Protein AF-A0A411YFN2-F1 (afdb_monomer)

Solvent-accessible surface area (backbone atoms only — not comparable to full-atom values): 20022 Å² total; per-residue (Å²): 133,90,81,88,88,80,88,85,87,86,86,88,81,88,82,89,84,88,84,84,88,79,85,82,88,81,90,81,92,81,84,92,84,82,88,81,86,79,80,79,79,74,82,79,79,78,83,76,79,62,97,63,63,87,55,68,87,67,75,85,80,85,84,88,82,84,88,81,82,87,78,80,89,81,81,87,88,82,86,89,81,89,83,90,83,89,89,88,87,83,88,82,95,74,86,78,75,92,74,71,84,76,70,72,74,68,77,68,75,71,72,60,26,14,28,4,31,20,48,33,34,80,91,70,16,38,19,37,16,41,35,41,81,86,27,39,42,47,78,50,76,47,63,63,96,57,40,52,59,56,51,28,54,48,46,48,74,62,55,36,70,19,34,12,29,43,34,58,89,62,62,12,54,85,100,33,71,39,37,73,35,56,54,52,45,51,71,69,61,76,56,93,74,84,66,47,40,15,62,68,66,52,68,71,44,90,81,53,83,56,42,21,43,56,51,27,40,52,37,53,53,45,24,52,78,62,70,42,46,71,39,22,25,51,39,70,49,36,46,27,40,76,59,45,74,63,74,92,52,53,72,64,60,42,50,52,52,40,51,53,53,49,24,67,75,52,58,34,42,56,59,83,70,42,80,48,68,50,41,40,37,0,42,44,14,11,54,43,17,45,29,57,74,71,65,50,46,43,73,29,74,65,41,44,36,50,66,44,71,66,98,66,64,76,80,78,81,125

Organism: NCBI:txid1670831

Secondary structure (DSSP, 8-state):
------------------------------PPPP--PPPP----------TTSSSTTS------------PPPPPPP-----------------PPP----------------EEEEEEPPTTT-EEEEEE-TTSBEEEEEE-STTHHHHHHHHHHHH--SEEEEES-SSPBPTT-SS-HHHHHHHHHTSS--PPP-BHHHHHT-TT-TTHHHHHHHHHHHHHHHTT--EEEE-HHHHHHHHH---TTS-HHHHHHHHHHHHHHHTT-BTGGG--SHHHHHHHHHHHHHHHHHHT-EEEETTEEEE-SS-TT------

Sequence (318 aa):
MSSSRRRTRSTSTRSPFASSRREPSCASHGSPGPGGPFPQQAPRRHVRWSHSTVTRACAGNRTAILGHPDPAPDPAPDPVPDSDATPDSALRTHRPVACGTRGRVSSEEREPRWLGIDVGGRRKGFHVAELHPSGRLAFASVRGPRVVSDLADFAQAARPAWVAIDAPAAWAPPEEVSRACERSFARAGICGIRFTPSAAVAAARADRYYEWIEHGLELWAALRTRGVPVIECFPTASWTRWHGPRGPRSRAQWSRAALAQLAAGLDLQGAESATNQDLRDAAAAALTARQAEQGTVEWYGPLVVPDGSDAGAPGGRT

pLDDT: mean 74.36, std 29.06, range [27.3, 98.88]

Radius of gyration: 32.68 Å; Cα contacts (8 Å, |Δi|>4): 420; chains: 1; bounding box: 67×80×133 Å

Foldseek 3Di:
DDDDDDDDDDDDDDDDDDDDDDDDDDDDDDDDDDDDDDDDDDDPPPPDDDPCVLPVVDDDDDDDDDDDDDDDDDDDDDDDDDDDDDDDDDDDDDDDDDDDPPPPPPPPVQQAKFKFWEFDFQVQAIWIWIAGPVLEIDIDGDHDDCRLLVVLVSLLVNQHLEYEYQEDLAADPPPDQAHQLQVVVVVVVLDDDDGGHHPVVCVPDPVNPCSSNVVRNSNSVSNVVSVRHYFYENLQSQLCLAQNHCPPHDLVVSLVVSLVVLCVVVVRPPSVVCPDNNNSSRVSRRLQRQCVSVVQWDDSDRYIYGVSPRSPDDDPDD

InterPro domains:
  IPR007362 Protein of unknown function DUF429 [PF04250] (116-299)

Structure (mmCIF, N/CA/C/O backbone):
data_AF-A0A411YFN2-F1
#
_entry.id   AF-A0A411YFN2-F1
#
loop_
_atom_site.group_PDB
_atom_site.id
_atom_site.type_symbol
_atom_site.label_atom_id
_atom_site.label_alt_id
_atom_site.label_comp_id
_atom_site.label_asym_id
_atom_site.label_entity_id
_atom_site.label_seq_id
_atom_site.pdbx_PDB_ins_code
_atom_site.Cartn_x
_atom_site.Cartn_y
_atom_site.Cartn_z
_atom_site.occupancy
_atom_site.B_iso_or_equiv
_atom_site.auth_seq_id
_atom_site.auth_comp_id
_atom_site.auth_asym_id
_atom_site.auth_atom_id
_atom_site.pdbx_PDB_model_num
ATOM 1 N N . MET A 1 1 ? -38.852 -8.852 -67.712 1.00 37.59 1 MET A N 1
ATOM 2 C CA . MET A 1 1 ? -38.730 -8.263 -69.064 1.00 37.59 1 MET A CA 1
ATOM 3 C C . MET A 1 1 ? -38.383 -6.788 -68.901 1.00 37.59 1 MET A C 1
ATOM 5 O O . MET A 1 1 ? -39.116 -6.154 -68.166 1.00 37.59 1 MET A O 1
ATOM 9 N N . SER A 1 2 ? -37.281 -6.330 -69.526 1.00 37.94 2 SER A N 1
ATOM 10 C CA . SER A 1 2 ? -36.924 -4.946 -69.956 1.00 37.94 2 SER A CA 1
ATOM 11 C C . SER A 1 2 ? -37.117 -3.776 -68.965 1.00 37.94 2 SER A C 1
ATOM 13 O O . SER A 1 2 ? -38.158 -3.651 -68.353 1.00 37.94 2 SER A O 1
ATOM 15 N N . SER A 1 3 ? -36.245 -2.787 -68.756 1.00 38.09 3 SER A N 1
ATOM 16 C CA . SER A 1 3 ? -35.108 -2.185 -69.472 1.00 38.09 3 SER A CA 1
ATOM 17 C C . SER A 1 3 ? -34.406 -1.261 -68.445 1.00 38.09 3 SER A C 1
ATOM 19 O O . SER A 1 3 ? -35.078 -0.665 -67.617 1.00 38.09 3 SER A O 1
ATOM 21 N N . SER A 1 4 ? -33.079 -1.233 -68.300 1.00 40.72 4 SER A N 1
ATOM 22 C CA . SER A 1 4 ? -32.075 -0.514 -69.110 1.00 40.72 4 SER A CA 1
ATOM 23 C C . SER A 1 4 ? -31.964 1.010 -68.857 1.00 40.72 4 SER A C 1
ATOM 25 O O . SER A 1 4 ? -32.901 1.749 -69.132 1.00 40.72 4 SER A O 1
ATOM 27 N N . ARG A 1 5 ? -30.720 1.431 -68.525 1.00 44.34 5 ARG A N 1
ATOM 28 C CA . ARG A 1 5 ? -30.065 2.769 -68.662 1.00 44.34 5 ARG A CA 1
ATOM 29 C C . ARG A 1 5 ? -30.319 3.775 -67.513 1.00 44.34 5 ARG A C 1
ATOM 31 O O . ARG A 1 5 ? -31.412 3.840 -66.997 1.00 44.34 5 ARG A O 1
ATOM 38 N N . ARG A 1 6 ? -29.364 4.611 -67.067 1.00 44.19 6 ARG A N 1
ATOM 39 C CA . ARG A 1 6 ? -28.076 5.060 -67.639 1.00 44.19 6 ARG A CA 1
ATOM 40 C C . ARG A 1 6 ? -27.156 5.670 -66.555 1.00 44.19 6 ARG A C 1
ATOM 42 O O . ARG A 1 6 ? -27.617 6.139 -65.527 1.00 44.19 6 ARG A O 1
ATOM 49 N N . ARG A 1 7 ? -25.857 5.681 -66.881 1.00 45.22 7 ARG A N 1
ATOM 50 C CA . ARG A 1 7 ? -24.688 6.329 -66.239 1.00 45.22 7 ARG A CA 1
ATOM 51 C C . ARG A 1 7 ? -24.918 7.819 -65.913 1.00 45.22 7 ARG A C 1
ATOM 53 O O . ARG A 1 7 ? -25.631 8.463 -66.668 1.00 45.22 7 ARG A O 1
ATOM 60 N N . THR A 1 8 ? -24.204 8.394 -64.938 1.00 45.56 8 THR A N 1
ATOM 61 C CA . THR A 1 8 ? -22.987 9.196 -65.216 1.00 45.56 8 THR A CA 1
ATOM 62 C C . THR A 1 8 ? -21.875 9.044 -64.164 1.00 45.56 8 THR A C 1
ATOM 64 O O . THR A 1 8 ? -22.102 8.981 -62.963 1.00 45.56 8 THR A O 1
ATOM 67 N N . ARG A 1 9 ? -20.637 9.004 -64.675 1.00 41.66 9 ARG A N 1
ATOM 68 C CA . ARG A 1 9 ? -19.370 9.206 -63.960 1.00 41.66 9 ARG A CA 1
ATOM 69 C C . ARG A 1 9 ? -19.144 10.708 -63.745 1.00 41.66 9 ARG A C 1
ATOM 71 O O . ARG A 1 9 ? -19.468 11.476 -64.645 1.00 41.66 9 ARG A O 1
ATOM 78 N N . SER A 1 10 ? -18.420 11.087 -62.694 1.00 40.12 10 SER A N 1
ATOM 79 C CA . SER A 1 10 ? -17.361 12.090 -62.848 1.00 40.12 10 SER A CA 1
ATOM 80 C C . SER A 1 10 ? -16.200 11.795 -61.905 1.00 40.12 10 SER A C 1
ATOM 82 O O . SER A 1 10 ? -16.343 11.703 -60.691 1.00 40.12 10 SER A O 1
ATOM 84 N N . THR A 1 11 ? -15.058 11.577 -62.536 1.00 39.44 11 THR A N 1
ATOM 85 C CA . THR A 1 11 ? -13.707 11.486 -62.000 1.00 39.44 11 THR A CA 1
ATOM 86 C C . THR A 1 11 ? -13.127 12.890 -61.865 1.00 39.44 11 THR A C 1
ATOM 88 O O . THR A 1 11 ? -13.222 13.655 -62.821 1.00 39.44 11 THR A O 1
ATOM 91 N N . SER A 1 12 ? -12.398 13.187 -60.789 1.00 38.84 12 SER A N 1
ATOM 92 C CA . SER A 1 12 ? -11.208 14.028 -60.937 1.00 38.84 12 SER A CA 1
ATOM 93 C C . SER A 1 12 ? -10.116 13.631 -59.949 1.00 38.84 12 SER A C 1
ATOM 95 O O . SER A 1 12 ? -10.297 13.579 -58.737 1.00 38.84 12 SER A O 1
ATOM 97 N N . THR A 1 13 ? -8.998 13.275 -60.558 1.00 37.66 13 THR A N 1
ATOM 98 C CA . THR A 1 13 ? -7.709 12.827 -60.040 1.00 37.66 13 THR A CA 1
ATOM 99 C C . THR A 1 13 ? -6.706 13.982 -60.039 1.00 37.66 13 THR A C 1
ATOM 101 O O . THR A 1 13 ? -6.848 14.886 -60.858 1.00 37.66 13 THR A O 1
ATOM 104 N N . ARG A 1 14 ? -5.606 13.793 -59.282 1.00 34.84 14 ARG A N 1
ATOM 105 C CA . ARG A 1 14 ? -4.276 14.457 -59.373 1.00 34.84 14 ARG A CA 1
ATOM 106 C C . ARG A 1 14 ? -4.179 15.855 -58.742 1.00 34.84 14 ARG A C 1
ATOM 108 O O . ARG A 1 14 ? -5.072 16.663 -58.901 1.00 34.84 14 ARG A O 1
ATOM 115 N N . SER A 1 15 ? -3.090 16.253 -58.084 1.00 38.47 15 SER A N 1
ATOM 116 C CA . SER A 1 15 ? -1.830 15.609 -57.666 1.00 38.47 15 SER A CA 1
ATOM 117 C C . SER A 1 15 ? -1.059 16.605 -56.763 1.00 38.47 15 SER A C 1
ATOM 119 O O . SER A 1 15 ? -1.487 17.752 -56.644 1.00 38.47 15 SER A O 1
ATOM 121 N N . PRO A 1 16 ? 0.070 16.200 -56.150 1.00 56.12 16 PRO A N 1
ATOM 122 C CA . PRO A 1 16 ? 0.803 16.952 -55.134 1.00 56.12 16 PRO A CA 1
ATOM 123 C C . PRO A 1 16 ? 1.856 17.885 -55.747 1.00 56.12 16 PRO A C 1
ATOM 125 O O . PRO A 1 16 ? 2.340 17.626 -56.846 1.00 56.12 16 PRO A O 1
ATOM 128 N N . PHE A 1 17 ? 2.290 18.906 -55.004 1.00 33.12 17 PHE A N 1
ATOM 129 C CA . PHE A 1 17 ? 3.585 19.541 -55.244 1.00 33.12 17 PHE A CA 1
ATOM 130 C C . PHE A 1 17 ? 4.223 20.007 -53.933 1.00 33.12 17 PHE A C 1
ATOM 132 O O . PHE A 1 17 ? 3.649 20.772 -53.162 1.00 33.12 17 PHE A O 1
ATOM 139 N N . ALA A 1 18 ? 5.427 19.494 -53.705 1.00 35.91 18 ALA A N 1
ATOM 140 C CA . ALA A 1 18 ? 6.383 19.954 -52.718 1.00 35.91 18 ALA A CA 1
ATOM 141 C C . ALA A 1 18 ? 7.077 21.229 -53.210 1.00 35.91 18 ALA A C 1
ATOM 143 O O . ALA A 1 18 ? 7.353 21.337 -54.403 1.00 35.91 18 ALA A O 1
ATOM 144 N N . SER A 1 19 ? 7.484 22.112 -52.294 1.00 34.47 19 SER A N 1
ATOM 145 C CA . SER A 1 19 ? 8.896 22.508 -52.146 1.00 34.47 19 SER A CA 1
ATOM 146 C C . SER A 1 19 ? 9.095 23.756 -51.290 1.00 34.47 19 SER A C 1
ATOM 148 O O . SER A 1 19 ? 8.427 24.767 -51.458 1.00 34.47 19 SER A O 1
ATOM 150 N N . SER A 1 20 ? 10.190 23.683 -50.528 1.00 32.34 20 SER A N 1
ATOM 151 C CA . SER A 1 20 ? 11.199 24.738 -50.382 1.00 32.34 20 SER A CA 1
ATOM 152 C C . SER A 1 20 ? 11.047 25.792 -49.276 1.00 32.34 20 SER A C 1
ATOM 154 O O . SER A 1 20 ? 10.408 26.820 -49.451 1.00 32.34 20 SER A O 1
ATOM 156 N N . ARG A 1 21 ? 11.873 25.567 -48.240 1.00 38.59 21 ARG A N 1
ATOM 157 C CA . ARG A 1 21 ? 12.885 26.475 -47.652 1.00 38.59 21 ARG A CA 1
ATOM 158 C C . ARG A 1 21 ? 12.446 27.882 -47.226 1.0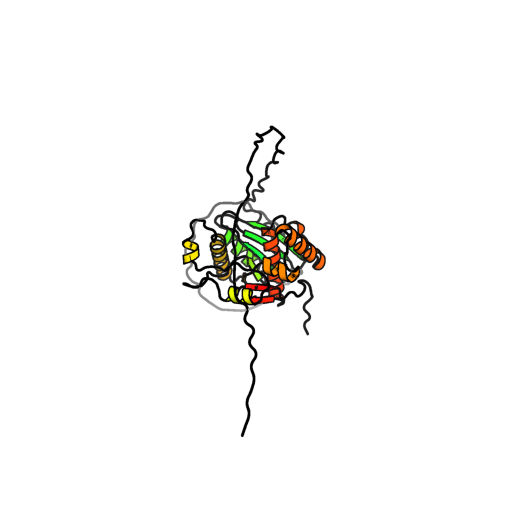0 38.59 21 ARG A C 1
ATOM 160 O O . ARG A 1 21 ? 12.156 28.725 -48.067 1.00 38.59 21 ARG A O 1
ATOM 167 N N . ARG A 1 22 ? 12.717 28.190 -45.952 1.00 35.44 22 ARG A N 1
ATOM 168 C CA . ARG A 1 22 ? 13.705 29.210 -45.537 1.00 35.44 22 ARG A CA 1
ATOM 169 C C . ARG A 1 22 ? 13.983 29.096 -44.033 1.00 35.44 22 ARG A C 1
ATOM 171 O O . ARG A 1 22 ? 13.069 29.197 -43.225 1.00 35.44 22 ARG A O 1
ATOM 178 N N . GLU A 1 23 ? 15.253 28.886 -43.694 1.00 39.81 23 GLU A N 1
ATOM 179 C CA . GLU A 1 23 ? 15.837 29.338 -42.424 1.00 39.81 23 GLU A CA 1
ATOM 180 C C . GLU A 1 23 ? 15.930 30.877 -42.412 1.00 39.81 23 GLU A C 1
ATOM 182 O O . GLU A 1 23 ? 15.857 31.501 -43.480 1.00 39.81 23 GLU A O 1
ATOM 187 N N . PRO A 1 24 ? 16.120 31.489 -41.229 1.00 43.59 24 PRO A N 1
ATOM 188 C CA . PRO A 1 24 ? 17.490 31.908 -40.896 1.00 43.59 24 PRO A CA 1
ATOM 189 C C . PRO A 1 24 ? 17.917 31.690 -39.418 1.00 43.59 24 PRO A C 1
ATOM 191 O O . PRO A 1 24 ? 17.196 32.035 -38.487 1.00 43.59 24 PRO A O 1
ATOM 194 N N . SER A 1 25 ? 19.114 31.103 -39.235 1.00 35.81 25 SER A N 1
ATOM 195 C CA . SER A 1 25 ? 20.333 31.640 -38.559 1.00 35.81 25 SER A CA 1
ATOM 196 C C . SER A 1 25 ? 20.236 33.089 -37.994 1.00 35.81 25 SER A C 1
ATOM 198 O O . SER A 1 25 ? 19.595 33.920 -38.619 1.00 35.81 25 SER A O 1
ATOM 200 N N . CYS A 1 26 ? 20.863 33.568 -36.902 1.00 31.94 26 CYS A N 1
ATOM 201 C CA . CYS A 1 26 ? 21.939 33.138 -35.989 1.00 31.94 26 CYS A CA 1
ATOM 202 C C . CYS A 1 26 ? 22.018 34.095 -34.758 1.00 31.94 26 CYS A C 1
ATOM 204 O O . CYS A 1 26 ? 21.538 35.221 -34.843 1.00 31.94 26 CYS A O 1
ATOM 206 N N . ALA A 1 27 ? 22.794 33.677 -33.735 1.00 32.69 27 ALA A N 1
ATOM 207 C CA . ALA A 1 27 ? 23.500 34.462 -32.686 1.00 32.69 27 ALA A CA 1
ATOM 208 C C . ALA A 1 27 ? 22.647 35.127 -31.570 1.00 32.69 27 ALA A C 1
ATOM 210 O O . ALA A 1 27 ? 21.552 35.599 -31.818 1.00 32.69 27 ALA A O 1
ATOM 211 N N . SER A 1 28 ? 23.039 35.198 -30.286 1.00 36.12 28 SER A N 1
ATOM 212 C CA . SER A 1 28 ? 24.369 35.236 -29.638 1.00 36.12 28 SER A CA 1
ATOM 213 C C . SER A 1 28 ? 24.224 34.906 -28.132 1.00 36.12 28 SER A C 1
ATOM 215 O O . SER A 1 28 ? 23.236 35.279 -27.514 1.00 36.12 28 SER A O 1
ATOM 217 N N . HIS A 1 29 ? 25.102 34.074 -27.560 1.00 35.00 29 HIS A N 1
ATOM 218 C CA . HIS A 1 29 ? 26.111 34.413 -26.529 1.00 35.00 29 HIS A CA 1
ATOM 219 C C . HIS A 1 29 ? 25.665 35.330 -25.369 1.00 35.00 29 HIS A C 1
ATOM 221 O O . HIS A 1 29 ? 25.552 36.541 -25.529 1.00 35.00 29 HIS A O 1
ATOM 227 N N . GLY A 1 30 ? 25.569 34.745 -24.168 1.00 31.56 30 GLY A N 1
ATOM 228 C CA . GLY A 1 30 ? 25.556 35.438 -22.878 1.00 31.56 30 GLY A CA 1
ATOM 229 C C . GLY A 1 30 ? 26.221 34.569 -21.803 1.00 31.56 30 GLY A C 1
ATOM 230 O O . GLY A 1 30 ? 25.661 33.559 -21.387 1.00 31.56 30 GLY A O 1
ATOM 231 N N . SER A 1 31 ? 27.440 34.946 -21.416 1.00 35.53 31 SER A N 1
ATOM 232 C CA . SER A 1 31 ? 28.260 34.359 -20.343 1.00 35.53 31 SER A CA 1
ATOM 233 C C . SER A 1 31 ? 27.713 34.670 -18.931 1.00 35.53 31 SER A C 1
ATOM 235 O O . SER A 1 31 ? 26.862 35.550 -18.791 1.00 35.53 31 SER A O 1
ATOM 237 N N . PRO A 1 32 ? 28.181 33.963 -17.877 1.00 42.75 32 PRO A N 1
ATOM 238 C CA . PRO A 1 32 ? 27.507 33.887 -16.582 1.00 42.75 32 PRO A CA 1
ATOM 239 C C . PRO A 1 32 ? 27.904 35.027 -15.631 1.00 42.75 32 PRO A C 1
ATOM 241 O O . PRO A 1 32 ? 29.075 35.389 -15.527 1.00 42.75 32 PRO A O 1
ATOM 244 N N . GLY A 1 33 ? 26.917 35.560 -14.906 1.00 33.84 33 GLY A N 1
ATOM 245 C CA . GLY A 1 33 ? 27.101 36.533 -13.825 1.00 33.84 33 GLY A CA 1
ATOM 246 C C . GLY A 1 33 ? 27.046 35.886 -12.428 1.00 33.84 33 GLY A C 1
ATOM 247 O O . GLY A 1 33 ? 26.414 34.839 -12.273 1.00 33.84 33 GLY A O 1
ATOM 248 N N . PRO A 1 34 ? 27.714 36.474 -11.417 1.00 38.47 34 PRO A N 1
ATOM 249 C CA . PRO A 1 34 ? 28.105 35.793 -10.185 1.00 38.47 34 PRO A CA 1
ATOM 250 C C . PRO A 1 34 ? 27.103 35.946 -9.027 1.00 38.47 34 PRO A C 1
ATOM 252 O O . PRO A 1 34 ? 26.393 36.938 -8.925 1.00 38.47 34 PRO A O 1
ATOM 255 N N . GLY A 1 35 ? 27.157 34.984 -8.098 1.00 34.75 35 GLY A N 1
ATOM 256 C CA . GLY A 1 35 ? 27.091 35.230 -6.651 1.00 34.75 35 GLY A CA 1
ATOM 257 C C . GLY A 1 35 ? 25.777 35.750 -6.054 1.00 34.75 35 GLY A C 1
ATOM 258 O O . GLY A 1 35 ? 25.576 36.951 -5.926 1.00 34.75 35 GLY A O 1
ATOM 259 N N . GLY A 1 36 ? 24.962 34.835 -5.524 1.00 31.08 36 GLY A N 1
ATOM 260 C CA . GLY A 1 36 ? 23.901 35.131 -4.554 1.00 31.08 36 GLY A CA 1
ATOM 261 C C . GLY A 1 36 ? 23.709 33.944 -3.597 1.00 31.08 36 GLY A C 1
ATOM 262 O O . GLY A 1 36 ? 23.835 32.802 -4.041 1.00 31.08 36 GLY A O 1
ATOM 263 N N . PRO A 1 37 ? 23.500 34.170 -2.288 1.00 34.84 37 PRO A N 1
ATOM 264 C CA . PRO A 1 37 ? 23.843 33.207 -1.245 1.00 34.84 37 PRO A CA 1
ATOM 265 C C . PRO A 1 37 ? 22.880 32.017 -1.163 1.00 34.84 37 PRO A C 1
ATOM 267 O O . PRO A 1 37 ? 21.659 32.165 -1.139 1.00 34.84 37 PRO A O 1
ATOM 270 N N . PHE A 1 38 ? 23.467 30.825 -1.039 1.00 33.44 38 PHE A N 1
ATOM 271 C CA . PHE A 1 38 ? 22.789 29.599 -0.635 1.00 33.44 38 PHE A CA 1
ATOM 272 C C . PHE A 1 38 ? 22.149 29.779 0.752 1.00 33.44 38 PHE A C 1
ATOM 274 O O . PHE A 1 38 ? 22.867 30.116 1.699 1.00 33.44 38 PHE A O 1
ATOM 281 N N . PRO A 1 39 ? 20.848 29.495 0.940 1.00 35.09 39 PRO A N 1
ATOM 282 C CA . PRO A 1 39 ? 20.321 29.316 2.281 1.00 35.09 39 PRO A CA 1
ATOM 283 C C . PRO A 1 39 ? 20.960 28.060 2.882 1.00 35.09 39 PRO A C 1
ATOM 285 O O . PRO A 1 39 ? 20.828 26.952 2.354 1.00 35.09 39 PRO A O 1
ATOM 288 N N . GLN A 1 40 ? 21.692 28.261 3.978 1.00 31.64 40 GLN A N 1
ATOM 289 C CA . GLN A 1 40 ? 22.279 27.201 4.786 1.00 31.64 40 GLN A CA 1
ATOM 290 C C . GLN A 1 40 ? 21.190 26.187 5.152 1.00 31.64 40 GLN A C 1
ATOM 292 O O . GLN A 1 40 ? 20.202 26.517 5.811 1.00 31.64 40 GLN A O 1
ATOM 297 N 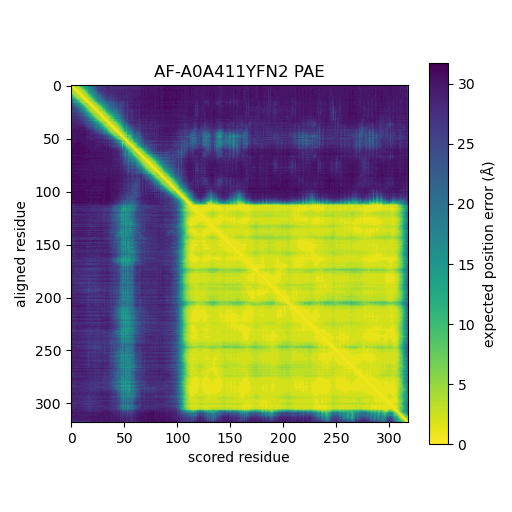N . GLN A 1 41 ? 21.364 24.942 4.708 1.00 31.27 41 GLN A N 1
ATOM 298 C CA . GLN A 1 41 ? 20.553 23.831 5.182 1.00 31.27 41 GLN A CA 1
ATOM 299 C C . GLN A 1 41 ? 20.819 23.660 6.676 1.00 31.27 41 GLN A C 1
ATOM 301 O O . GLN A 1 41 ? 21.917 23.285 7.086 1.00 31.27 41 GLN A O 1
ATOM 306 N N . ALA A 1 42 ? 19.796 23.935 7.482 1.00 30.31 42 ALA A N 1
ATOM 307 C CA . ALA A 1 42 ? 19.797 23.607 8.895 1.00 30.31 42 ALA A CA 1
ATOM 308 C C . ALA A 1 42 ? 20.102 22.105 9.080 1.00 30.31 42 ALA A C 1
ATOM 310 O O . ALA A 1 42 ? 19.607 21.274 8.307 1.00 30.31 42 ALA A O 1
ATOM 311 N N . PRO A 1 43 ? 20.909 21.731 10.087 1.00 29.58 43 PRO A N 1
ATOM 312 C CA . PRO A 1 43 ? 21.326 20.353 10.288 1.00 29.58 43 PRO A CA 1
ATOM 313 C C . PRO A 1 43 ? 20.106 19.452 10.493 1.00 29.58 43 PRO A C 1
ATOM 315 O O . PRO A 1 43 ? 19.300 19.644 11.407 1.00 29.58 43 PRO A O 1
ATOM 318 N N . ARG A 1 44 ? 19.985 18.436 9.630 1.00 34.69 44 ARG A N 1
ATOM 319 C CA . ARG A 1 44 ? 19.015 17.351 9.782 1.00 34.69 44 ARG A CA 1
ATOM 320 C C . ARG A 1 44 ? 19.289 16.654 11.109 1.00 34.69 44 ARG A C 1
ATOM 322 O O . ARG A 1 44 ? 20.255 15.905 11.240 1.00 34.69 44 ARG A O 1
ATOM 329 N N . ARG A 1 45 ? 18.423 16.885 12.094 1.00 28.14 45 ARG A N 1
ATOM 330 C CA . ARG A 1 45 ? 18.396 16.088 13.319 1.00 28.14 45 ARG A CA 1
ATOM 331 C C . ARG A 1 45 ? 18.014 14.660 12.939 1.00 28.14 45 ARG A C 1
ATOM 333 O O . ARG A 1 45 ? 16.860 14.365 12.644 1.00 28.14 45 ARG A O 1
ATOM 340 N N . HIS A 1 46 ? 19.004 13.776 12.926 1.00 27.30 46 HIS A N 1
ATOM 341 C CA . HIS A 1 46 ? 18.781 12.343 12.962 1.00 27.30 46 HIS A CA 1
ATOM 342 C C . HIS A 1 46 ? 18.077 12.006 14.277 1.00 27.30 46 HIS A C 1
ATOM 344 O O . HIS A 1 46 ? 18.708 11.980 15.332 1.00 27.30 46 HIS A O 1
ATOM 350 N N . VAL A 1 47 ? 16.774 11.727 14.226 1.00 30.89 47 VAL A N 1
ATOM 351 C CA . VAL A 1 47 ? 16.122 10.993 15.312 1.00 30.89 47 VAL A CA 1
ATOM 352 C C . VAL A 1 47 ? 16.589 9.548 15.186 1.00 30.89 47 VAL A C 1
ATOM 354 O O . VAL A 1 47 ? 16.072 8.753 14.403 1.00 30.89 47 VAL A O 1
ATOM 357 N N . ARG A 1 48 ? 17.673 9.248 15.900 1.00 27.31 48 ARG A N 1
ATOM 358 C CA . ARG A 1 48 ? 18.175 7.897 16.117 1.00 27.31 48 ARG A CA 1
ATOM 359 C C . ARG A 1 48 ? 17.226 7.247 17.116 1.00 27.31 48 ARG A C 1
ATOM 361 O O . ARG A 1 48 ? 17.292 7.539 18.305 1.00 27.31 48 ARG A O 1
ATOM 368 N N . TRP A 1 49 ? 16.324 6.401 16.639 1.00 39.38 49 TRP A N 1
ATOM 369 C CA . TRP A 1 49 ? 15.557 5.553 17.538 1.00 39.38 49 TRP A CA 1
ATOM 370 C C . TRP A 1 49 ? 16.460 4.411 18.006 1.00 39.38 49 TRP A C 1
ATOM 372 O O . TRP A 1 49 ? 16.973 3.634 17.201 1.00 39.38 49 TRP A O 1
ATOM 382 N N . SER A 1 50 ? 16.711 4.360 19.314 1.00 31.05 50 SER A N 1
ATOM 383 C CA . SER A 1 50 ? 17.219 3.164 19.977 1.00 31.05 50 SER A CA 1
ATOM 384 C C . SER A 1 50 ? 16.140 2.077 19.942 1.00 31.05 50 SER A C 1
ATOM 386 O O . SER A 1 50 ? 14.957 2.371 19.771 1.00 31.05 50 SER A O 1
ATOM 388 N N . HIS A 1 51 ? 16.538 0.821 20.145 1.00 30.64 51 HIS A N 1
ATOM 389 C CA . HIS A 1 51 ? 15.691 -0.383 20.194 1.00 30.64 51 HIS A CA 1
ATOM 390 C C . HIS A 1 51 ? 14.528 -0.343 21.226 1.00 30.64 51 HIS A C 1
ATOM 392 O O . HIS A 1 51 ? 13.880 -1.351 21.470 1.00 30.64 51 HIS A O 1
ATOM 398 N N . SER A 1 52 ? 14.241 0.806 21.843 1.00 30.44 52 SER A N 1
ATOM 399 C CA . SER A 1 52 ? 13.281 0.995 22.934 1.00 30.44 52 SER A CA 1
ATOM 400 C C . SER A 1 52 ? 11.944 1.628 22.513 1.00 30.44 52 SER A C 1
ATOM 402 O O . SER A 1 52 ? 11.088 1.833 23.371 1.00 30.44 52 SER A O 1
ATOM 404 N N . THR A 1 53 ? 11.747 1.977 21.235 1.00 33.19 53 THR A N 1
ATOM 405 C CA . THR A 1 53 ? 10.534 2.705 20.792 1.00 33.19 53 THR A CA 1
ATOM 406 C C . THR A 1 53 ? 9.429 1.803 20.267 1.00 33.19 53 THR A C 1
ATOM 408 O O . THR A 1 53 ? 8.261 2.154 20.394 1.00 33.19 53 THR A O 1
ATOM 411 N N . VAL A 1 54 ? 9.756 0.610 19.768 1.00 39.44 54 VAL A N 1
ATOM 412 C CA . VAL A 1 54 ? 8.725 -0.368 19.372 1.00 39.44 54 VAL A CA 1
ATOM 413 C C . VAL A 1 54 ? 7.940 -0.862 20.600 1.00 39.44 54 VAL A C 1
ATOM 415 O O . VAL A 1 54 ? 6.763 -1.185 20.498 1.00 39.44 54 VAL A O 1
ATOM 418 N N . THR A 1 55 ? 8.536 -0.815 21.794 1.00 31.84 55 THR A N 1
ATOM 419 C CA . THR A 1 55 ? 7.929 -1.292 23.046 1.00 31.84 55 THR A CA 1
ATOM 420 C C . THR A 1 55 ? 7.150 -0.238 23.842 1.00 31.84 55 THR A C 1
ATOM 422 O O . THR A 1 55 ? 6.382 -0.605 24.724 1.00 31.84 55 THR A O 1
ATOM 425 N N . ARG A 1 56 ? 7.281 1.071 23.572 1.00 31.20 56 ARG A N 1
ATOM 426 C CA . ARG A 1 56 ? 6.713 2.109 24.468 1.00 31.20 56 ARG A CA 1
ATOM 427 C C . ARG A 1 56 ? 5.305 2.606 24.107 1.00 31.20 56 ARG A C 1
ATOM 429 O O . ARG A 1 56 ? 4.770 3.452 24.814 1.00 31.20 56 ARG A O 1
ATOM 436 N N . ALA A 1 57 ? 4.673 2.046 23.075 1.00 33.09 57 ALA A N 1
ATOM 437 C CA . ALA A 1 57 ? 3.229 2.199 22.848 1.00 33.09 57 ALA A CA 1
ATOM 438 C C . ALA A 1 57 ? 2.390 1.149 23.612 1.00 33.09 57 ALA A C 1
ATOM 440 O O . ALA A 1 57 ? 1.166 1.149 23.515 1.00 33.09 57 ALA A O 1
ATOM 441 N N . CYS A 1 58 ? 3.026 0.237 24.359 1.00 35.53 58 CYS A N 1
ATOM 442 C CA . CYS A 1 58 ? 2.374 -0.860 25.072 1.00 35.53 58 CYS A CA 1
ATOM 443 C C . CYS A 1 58 ? 3.082 -1.130 26.411 1.00 35.53 58 CYS A C 1
ATOM 445 O O . CYS A 1 58 ? 3.910 -2.025 26.479 1.00 35.53 58 CYS A O 1
ATOM 447 N N . ALA A 1 59 ? 2.781 -0.362 27.464 1.00 31.89 59 ALA A N 1
ATOM 448 C CA . ALA A 1 59 ? 2.898 -0.818 28.859 1.00 31.89 59 ALA A CA 1
ATOM 449 C C . ALA A 1 59 ? 2.374 0.259 29.820 1.00 31.89 59 ALA A C 1
ATOM 451 O O . ALA A 1 59 ? 3.083 1.202 30.177 1.00 31.89 59 ALA A O 1
ATOM 452 N N . GLY A 1 60 ? 1.131 0.093 30.270 1.00 27.36 60 GLY A N 1
ATOM 453 C CA . GLY A 1 60 ? 0.765 0.518 31.613 1.00 27.36 60 GLY A CA 1
ATOM 454 C C . GLY A 1 60 ? 1.443 -0.406 32.631 1.00 27.36 60 GLY A C 1
ATOM 455 O O . GLY A 1 60 ? 1.497 -1.612 32.427 1.00 27.36 60 GLY A O 1
ATOM 456 N N . ASN A 1 61 ? 1.931 0.203 33.711 1.00 30.62 61 ASN A N 1
ATOM 457 C CA . ASN A 1 61 ? 2.477 -0.369 34.946 1.00 30.62 61 ASN A CA 1
ATOM 458 C C . ASN A 1 61 ? 3.814 -1.150 34.932 1.00 30.62 61 ASN A C 1
ATOM 460 O O . ASN A 1 61 ? 3.924 -2.290 34.500 1.00 30.62 61 ASN A O 1
ATOM 464 N N . ARG A 1 62 ? 4.800 -0.455 35.533 1.00 32.34 62 ARG A N 1
ATOM 465 C CA . ARG A 1 62 ? 5.933 -0.863 36.402 1.00 32.34 62 ARG A CA 1
ATOM 466 C C . ARG A 1 62 ? 5.891 -2.330 36.882 1.00 32.34 62 ARG A C 1
ATOM 468 O O . ARG A 1 62 ? 4.825 -2.813 37.232 1.00 32.34 62 ARG A O 1
ATOM 475 N N . THR A 1 63 ? 7.018 -3.052 36.953 1.00 31.78 63 THR A N 1
ATOM 476 C CA . THR A 1 63 ? 8.126 -2.805 37.910 1.00 31.78 63 THR A CA 1
ATOM 477 C C . THR A 1 63 ? 9.495 -3.250 37.369 1.00 31.78 63 THR A C 1
ATOM 479 O O . THR A 1 63 ? 9.609 -4.267 36.694 1.00 31.78 63 THR A O 1
ATOM 482 N N . ALA A 1 64 ? 10.540 -2.483 37.690 1.00 30.23 64 ALA A N 1
ATOM 483 C CA . ALA A 1 64 ? 11.946 -2.786 37.424 1.00 30.23 64 ALA A CA 1
ATOM 484 C C . ALA A 1 64 ? 12.511 -3.818 38.413 1.00 30.23 64 ALA A C 1
ATOM 486 O O . ALA A 1 64 ? 12.248 -3.686 39.605 1.00 30.23 64 ALA A O 1
ATOM 487 N N . ILE A 1 65 ? 13.366 -4.737 37.943 1.00 30.66 65 ILE A N 1
ATOM 488 C CA . ILE A 1 65 ? 14.408 -5.391 38.753 1.00 30.66 65 ILE A CA 1
ATOM 489 C C . ILE A 1 65 ? 15.697 -5.495 37.917 1.00 30.66 65 ILE A C 1
ATOM 491 O O . ILE A 1 65 ? 15.677 -5.878 36.749 1.00 30.66 65 ILE A O 1
ATOM 495 N N . LEU A 1 66 ? 16.793 -5.055 38.539 1.00 31.73 66 LEU A N 1
ATOM 496 C CA . LEU A 1 66 ? 18.181 -5.064 38.075 1.00 31.73 66 LEU A CA 1
ATOM 497 C C . LEU A 1 66 ? 18.737 -6.498 38.000 1.00 31.73 66 LEU A C 1
ATOM 499 O O . LEU A 1 66 ? 18.272 -7.384 38.708 1.00 31.73 66 LEU A O 1
ATOM 503 N N . GLY A 1 67 ? 19.720 -6.713 37.125 1.00 27.39 67 GLY A N 1
ATOM 504 C CA . GLY A 1 67 ? 20.195 -8.041 36.734 1.00 27.39 67 GLY A CA 1
ATOM 505 C C . GLY A 1 67 ? 21.003 -8.839 37.761 1.00 27.39 67 GLY A C 1
ATOM 506 O O . GLY A 1 67 ? 21.469 -8.319 38.768 1.00 27.39 67 GLY A O 1
ATOM 507 N N . HIS A 1 68 ? 21.221 -10.108 37.411 1.00 30.22 68 HIS A N 1
ATOM 508 C CA . HIS A 1 68 ? 22.385 -10.923 37.767 1.00 30.22 68 HIS A CA 1
ATOM 509 C C . HIS A 1 68 ? 22.520 -12.094 36.759 1.00 30.22 68 HIS A C 1
ATOM 511 O O . HIS A 1 68 ? 21.550 -12.378 36.055 1.00 30.22 68 HIS A O 1
ATOM 517 N N . PRO A 1 69 ? 23.722 -12.690 36.612 1.00 36.03 69 PRO A N 1
ATOM 518 C CA . PRO A 1 69 ? 24.096 -13.571 35.505 1.00 36.03 69 PRO A CA 1
ATOM 519 C C . PRO A 1 69 ? 23.574 -15.007 35.663 1.00 36.03 69 PRO A C 1
ATOM 521 O O . PRO A 1 69 ? 23.202 -15.427 36.758 1.00 36.03 69 PRO A O 1
ATOM 524 N N . ASP A 1 70 ? 23.593 -15.727 34.539 1.00 34.75 70 ASP A N 1
ATOM 525 C CA . ASP A 1 70 ? 23.167 -17.118 34.350 1.00 34.75 70 ASP A CA 1
ATOM 526 C C . ASP A 1 70 ? 23.644 -18.091 35.445 1.00 34.75 70 ASP A C 1
ATOM 528 O O . ASP A 1 70 ? 24.847 -18.162 35.721 1.00 34.75 70 ASP A O 1
ATOM 532 N N . PRO A 1 71 ? 22.747 -18.935 35.990 1.00 40.44 71 PRO A N 1
ATOM 533 C CA . PRO A 1 71 ? 23.124 -20.211 36.571 1.00 40.44 71 PRO A CA 1
ATOM 534 C C . PRO A 1 71 ? 23.122 -21.331 35.511 1.00 40.44 71 PRO A C 1
ATOM 536 O O . PRO A 1 71 ? 22.342 -21.331 34.560 1.00 40.44 71 PRO A O 1
ATOM 539 N N . ALA A 1 72 ? 24.038 -22.280 35.706 1.00 40.88 72 ALA A N 1
ATOM 540 C CA . ALA A 1 72 ? 24.270 -23.482 34.907 1.00 40.88 72 ALA A CA 1
ATOM 541 C C . ALA A 1 72 ? 23.013 -24.368 34.717 1.00 40.88 72 ALA A C 1
ATOM 543 O O . ALA A 1 72 ? 22.082 -24.287 35.518 1.00 40.88 72 ALA A O 1
ATOM 544 N N . PRO A 1 73 ? 22.982 -25.236 33.684 1.00 41.41 73 PRO A N 1
ATOM 545 C CA . PRO A 1 73 ? 21.834 -26.097 33.415 1.00 41.41 73 PRO A CA 1
ATOM 546 C C . PRO A 1 73 ? 21.738 -27.250 34.424 1.00 41.41 73 PRO A C 1
ATOM 548 O O . PRO A 1 73 ? 22.697 -28.004 34.596 1.00 41.41 73 PRO A O 1
ATOM 551 N N . ASP A 1 74 ? 20.563 -27.407 35.035 1.00 39.97 74 ASP A N 1
ATOM 552 C CA . ASP A 1 74 ? 20.217 -28.578 35.844 1.00 39.97 74 ASP A CA 1
ATOM 553 C C . ASP A 1 74 ? 19.750 -29.765 34.971 1.00 39.97 74 ASP A C 1
ATOM 555 O O . ASP A 1 74 ? 19.224 -29.564 33.868 1.00 39.97 74 ASP A O 1
ATOM 559 N N . PRO A 1 75 ? 19.959 -31.010 35.444 1.00 44.00 75 PRO A N 1
ATOM 560 C CA . PRO A 1 75 ? 19.761 -32.235 34.676 1.00 44.00 75 PRO A CA 1
ATOM 561 C C . PRO A 1 75 ? 18.293 -32.699 34.603 1.00 44.00 75 PRO A C 1
ATOM 563 O O . PRO A 1 75 ? 17.413 -32.223 35.315 1.00 44.00 75 PRO A O 1
ATOM 566 N N . ALA A 1 76 ? 18.061 -33.648 33.691 1.00 37.75 76 ALA A N 1
ATOM 567 C CA . ALA A 1 76 ? 16.770 -34.214 33.296 1.00 37.75 76 ALA A CA 1
ATOM 568 C C . ALA A 1 76 ? 15.912 -34.784 34.453 1.00 37.75 76 ALA A C 1
ATOM 570 O O . ALA A 1 76 ? 16.466 -35.277 35.436 1.00 37.75 76 ALA A O 1
ATOM 571 N N . PRO A 1 77 ? 14.568 -34.787 34.315 1.00 42.75 77 PRO A N 1
ATOM 572 C CA . PRO A 1 77 ? 13.669 -35.392 35.290 1.00 42.75 77 PRO A CA 1
ATOM 573 C C . PRO A 1 77 ? 13.422 -36.881 35.006 1.00 42.75 77 PRO A C 1
ATOM 575 O O . PRO A 1 77 ? 13.264 -37.280 33.854 1.00 42.75 77 PRO A O 1
ATOM 578 N N . ASP A 1 78 ? 13.286 -37.653 36.080 1.00 36.88 78 ASP A N 1
ATOM 579 C CA . ASP A 1 78 ? 12.800 -39.038 36.095 1.00 36.88 78 ASP A CA 1
ATOM 580 C C . ASP A 1 78 ? 11.574 -39.160 37.040 1.00 36.88 78 ASP A C 1
ATOM 582 O O . ASP A 1 78 ? 11.256 -38.205 37.756 1.00 36.88 78 ASP A O 1
ATOM 586 N N . PRO A 1 79 ? 10.805 -40.268 36.988 1.00 46.31 79 PRO A N 1
ATOM 587 C CA . PRO A 1 79 ? 9.353 -40.220 36.799 1.00 46.31 79 PRO A CA 1
ATOM 588 C C . PRO A 1 79 ? 8.493 -40.267 38.074 1.00 46.31 79 PRO A C 1
ATOM 590 O O . PRO A 1 79 ? 8.910 -40.678 39.154 1.00 46.31 79 PRO A O 1
ATOM 593 N N . VAL A 1 80 ? 7.230 -39.878 37.876 1.00 44.84 80 VAL A N 1
ATOM 594 C CA . VAL A 1 80 ? 6.098 -39.916 38.816 1.00 44.84 80 VAL A CA 1
ATOM 595 C C . VAL A 1 80 ? 5.669 -41.360 39.123 1.00 44.84 80 VAL A C 1
ATOM 597 O O . VAL A 1 80 ? 5.665 -42.189 38.211 1.00 44.84 80 VAL A O 1
ATOM 600 N N . PRO A 1 81 ? 5.171 -41.631 40.344 1.00 48.78 81 PRO A N 1
ATOM 601 C CA . PRO A 1 81 ? 4.085 -42.594 40.494 1.00 48.78 81 PRO A CA 1
ATOM 602 C C . PRO A 1 81 ? 2.857 -42.037 41.238 1.00 48.78 81 PRO A C 1
ATOM 604 O O . PRO A 1 81 ? 2.963 -41.262 42.189 1.00 48.78 81 PRO A O 1
ATOM 607 N N . ASP A 1 82 ? 1.695 -42.492 40.762 1.00 36.25 82 ASP A N 1
ATOM 608 C CA . ASP A 1 82 ? 0.350 -42.390 41.339 1.00 36.25 82 ASP A CA 1
ATOM 609 C C . ASP A 1 82 ? 0.255 -42.961 42.758 1.00 36.25 82 ASP A C 1
ATOM 611 O O . ASP A 1 82 ? 0.851 -44.005 43.029 1.00 36.25 82 ASP A O 1
ATOM 615 N N . SER A 1 83 ? -0.608 -42.387 43.612 1.00 37.62 83 SER A N 1
ATOM 616 C CA . SER A 1 83 ? -1.626 -43.161 44.360 1.00 37.62 83 SER A CA 1
ATOM 617 C C . SER A 1 83 ? -2.680 -42.281 45.056 1.00 37.62 83 SER A C 1
ATOM 619 O O . SER A 1 83 ? -2.368 -41.280 45.699 1.00 37.62 83 SER A O 1
ATOM 621 N N . ASP A 1 84 ? -3.929 -42.733 44.942 1.00 36.16 84 ASP A N 1
ATOM 622 C CA . ASP A 1 84 ? -5.144 -42.323 45.654 1.00 36.16 84 ASP A CA 1
ATOM 623 C C . ASP A 1 84 ? -5.073 -42.472 47.188 1.00 36.16 84 ASP A C 1
ATOM 625 O O . ASP A 1 84 ? -4.465 -43.419 47.684 1.00 36.16 84 ASP A O 1
ATOM 629 N N . ALA A 1 85 ? -5.801 -41.610 47.924 1.00 33.47 85 ALA A N 1
ATOM 630 C CA . ALA A 1 85 ? -6.823 -41.984 48.930 1.00 33.47 85 ALA A CA 1
ATOM 631 C C . ALA A 1 85 ? -7.241 -40.805 49.849 1.00 33.47 85 ALA A C 1
ATOM 633 O O . ALA A 1 85 ? -6.427 -40.162 50.507 1.00 33.47 85 ALA A O 1
ATOM 634 N N . THR A 1 86 ? -8.553 -40.567 49.933 1.00 35.62 86 THR A N 1
ATOM 635 C CA . THR A 1 86 ? -9.310 -39.812 50.969 1.00 35.62 86 THR A CA 1
ATOM 636 C C . THR A 1 86 ? -9.720 -40.730 52.149 1.00 35.62 86 THR A C 1
ATOM 638 O O . THR A 1 86 ? -9.497 -41.932 52.010 1.00 35.62 86 THR A O 1
ATOM 641 N N . PRO A 1 87 ? -10.482 -40.313 53.203 1.00 51.53 87 PRO A N 1
ATOM 642 C CA . PRO A 1 87 ? -10.816 -38.985 53.773 1.00 51.53 87 PRO A CA 1
ATOM 643 C C . PRO A 1 87 ? -10.643 -38.907 55.328 1.00 51.53 87 PRO A C 1
ATOM 645 O O . PRO A 1 87 ? -10.359 -39.902 55.982 1.00 51.53 87 PRO A O 1
ATOM 648 N N . ASP A 1 88 ? -10.901 -37.727 55.919 1.00 29.53 88 ASP A N 1
ATOM 649 C CA . ASP A 1 88 ? -11.907 -37.490 56.991 1.00 29.53 88 ASP A CA 1
ATOM 650 C C . ASP A 1 88 ? -11.496 -36.485 58.106 1.00 29.53 88 ASP A C 1
ATOM 652 O O . ASP A 1 88 ? -10.426 -36.543 58.703 1.00 29.53 88 ASP A O 1
ATOM 656 N N . SER A 1 89 ? -12.461 -35.604 58.390 1.00 30.45 89 SER A N 1
ATOM 657 C CA . SER A 1 89 ? -12.802 -34.924 59.647 1.00 30.45 89 SER A CA 1
ATOM 658 C C . SER A 1 89 ? -12.014 -33.721 60.216 1.00 30.45 89 SER A C 1
ATOM 660 O O . SER A 1 89 ? -10.991 -33.826 60.881 1.00 30.45 89 SER A O 1
ATOM 662 N N . ALA A 1 90 ? -12.721 -32.582 60.122 1.00 29.98 90 ALA A N 1
ATOM 663 C CA . ALA A 1 90 ? -13.217 -31.763 61.241 1.00 29.98 90 ALA A CA 1
ATOM 664 C C . ALA A 1 90 ? -12.449 -30.498 61.705 1.00 29.98 90 ALA A C 1
ATOM 666 O O . ALA A 1 90 ? -11.429 -30.536 62.379 1.00 29.98 90 ALA A O 1
ATOM 667 N N . LEU A 1 91 ? -13.148 -29.370 61.483 1.00 30.28 91 LEU A N 1
ATOM 668 C CA . LEU A 1 91 ? -13.326 -28.206 62.369 1.00 30.28 91 LEU A CA 1
ATOM 669 C C . LEU A 1 91 ? -12.096 -27.357 62.740 1.00 30.28 91 LEU A C 1
ATOM 671 O O . LEU A 1 91 ? -11.430 -27.600 63.743 1.00 30.28 91 LEU A O 1
ATOM 675 N N . ARG A 1 92 ? -11.973 -26.193 62.081 1.00 32.53 92 ARG A N 1
ATOM 676 C CA . ARG A 1 92 ? -11.863 -24.895 62.779 1.00 32.53 92 ARG A CA 1
ATOM 677 C C . ARG A 1 92 ? -12.165 -23.707 61.867 1.00 32.53 92 ARG A C 1
ATOM 679 O O . ARG A 1 92 ? -11.786 -23.638 60.706 1.00 32.53 92 ARG A O 1
ATOM 686 N N . THR A 1 93 ? -12.897 -22.779 62.457 1.00 38.31 93 THR A N 1
ATOM 687 C CA . THR A 1 93 ? -13.445 -21.535 61.928 1.00 38.31 93 THR A CA 1
ATOM 688 C C . THR A 1 93 ? -12.372 -20.488 61.636 1.00 38.31 93 THR A C 1
ATOM 690 O O . THR A 1 93 ? -11.742 -19.999 62.570 1.00 38.31 93 THR A O 1
ATOM 693 N N . HIS A 1 94 ? -12.264 -20.038 60.384 1.00 31.77 94 HIS A N 1
ATOM 694 C CA . HIS A 1 94 ? -11.706 -18.726 60.049 1.00 31.77 94 HIS A CA 1
ATOM 695 C C . HIS A 1 94 ? -12.509 -18.096 58.904 1.00 31.77 94 HIS A C 1
ATOM 697 O O . HIS A 1 94 ? -12.624 -18.656 57.819 1.00 31.77 94 HIS A O 1
ATOM 703 N N . ARG A 1 95 ? -13.086 -16.918 59.173 1.00 38.22 95 ARG A N 1
ATOM 704 C CA . ARG A 1 95 ? -13.661 -16.004 58.174 1.00 38.22 95 ARG A CA 1
ATOM 705 C C . ARG A 1 95 ? -12.608 -15.698 57.096 1.00 38.22 95 ARG A C 1
ATOM 707 O O . ARG A 1 95 ? -11.588 -15.107 57.456 1.00 38.22 95 ARG A O 1
ATOM 714 N N . PRO A 1 96 ? -12.851 -15.963 55.801 1.00 35.03 96 PRO A N 1
ATOM 715 C CA . PRO A 1 96 ? -12.094 -15.316 54.751 1.00 35.03 96 PRO A CA 1
ATOM 716 C C . PRO A 1 96 ? -12.718 -13.947 54.481 1.00 35.03 96 PRO A C 1
ATOM 718 O O . PRO A 1 96 ? -13.877 -13.816 54.085 1.00 35.03 96 PRO A O 1
ATOM 721 N N . VAL A 1 97 ? -11.916 -12.920 54.731 1.00 39.12 97 VAL A N 1
ATOM 722 C CA . VAL A 1 97 ? -12.069 -11.586 54.158 1.00 39.12 97 VAL A CA 1
ATOM 723 C C . VAL A 1 97 ? -12.195 -11.736 52.640 1.00 39.12 97 VAL A C 1
ATOM 725 O O . VAL A 1 97 ? -11.432 -12.482 52.026 1.00 39.12 97 VAL A O 1
ATOM 728 N N . ALA A 1 98 ? -13.174 -11.048 52.052 1.00 48.00 98 ALA A N 1
ATOM 729 C CA . ALA A 1 98 ? -13.367 -10.967 50.613 1.00 48.00 98 ALA A CA 1
ATOM 730 C C . ALA A 1 98 ? -12.037 -10.622 49.923 1.00 48.00 98 ALA A C 1
ATOM 732 O O . ALA A 1 98 ? -11.496 -9.535 50.112 1.00 48.00 98 ALA A O 1
ATOM 733 N N . CYS A 1 99 ? -11.507 -11.555 49.135 1.00 34.28 99 CYS A N 1
ATOM 734 C CA . CYS A 1 99 ? -10.322 -11.332 48.324 1.00 34.28 99 CYS A CA 1
ATOM 735 C C . CYS A 1 99 ? -10.616 -11.795 46.904 1.00 34.28 99 CYS A C 1
ATOM 737 O O . CYS A 1 99 ? -10.727 -12.988 46.631 1.00 34.28 99 CYS A O 1
ATOM 739 N N . GLY A 1 100 ? -10.769 -10.803 46.029 1.00 35.72 100 GLY A N 1
ATOM 740 C CA . GLY A 1 100 ? -10.625 -10.936 44.592 1.00 35.72 100 GLY A CA 1
ATOM 741 C C . GLY A 1 100 ? -11.660 -11.828 43.928 1.00 35.72 100 GLY A C 1
ATOM 742 O O . GLY A 1 100 ? -11.417 -13.005 43.671 1.00 35.72 100 GLY A O 1
ATOM 743 N N . THR A 1 101 ? -12.740 -11.211 43.448 1.00 41.22 101 THR A N 1
ATOM 744 C CA . THR A 1 101 ? -13.155 -11.474 42.067 1.00 41.22 101 THR A CA 1
ATOM 745 C C . THR A 1 101 ? -11.882 -11.600 41.237 1.00 41.22 101 THR A C 1
ATOM 747 O O . THR A 1 101 ? -11.187 -10.608 41.014 1.00 41.22 101 THR A O 1
ATOM 750 N N . ARG A 1 102 ? -11.538 -12.830 40.834 1.00 42.62 102 ARG A N 1
ATOM 751 C CA . ARG A 1 102 ? -10.657 -13.059 39.697 1.00 42.62 102 ARG A CA 1
ATOM 752 C C . ARG A 1 102 ? -11.320 -12.292 38.577 1.00 42.62 102 ARG A C 1
ATOM 754 O O . ARG A 1 102 ? -12.319 -12.749 38.026 1.00 42.62 102 ARG A O 1
ATOM 761 N N . GLY A 1 103 ? -10.828 -11.080 38.337 1.00 38.22 103 GLY A N 1
ATOM 762 C CA . GLY A 1 103 ? -11.141 -10.347 37.138 1.00 38.22 103 GLY A CA 1
ATOM 763 C C . GLY A 1 103 ? -10.797 -11.317 36.033 1.00 38.22 103 GLY A C 1
ATOM 764 O O . GLY A 1 103 ? -9.625 -11.604 35.797 1.00 38.22 103 GLY A O 1
ATOM 765 N N . ARG A 1 104 ? -11.828 -11.898 35.416 1.00 43.50 104 ARG A N 1
ATOM 766 C CA . ARG A 1 104 ? -11.742 -12.307 34.030 1.00 43.50 104 ARG A CA 1
ATOM 767 C C . ARG A 1 104 ? -11.144 -11.069 33.385 1.00 43.50 104 ARG A C 1
ATOM 769 O O . ARG A 1 104 ? -11.819 -10.045 33.328 1.00 43.50 104 ARG A O 1
ATOM 776 N N . VAL A 1 105 ? -9.853 -11.121 33.056 1.00 42.94 105 VAL A N 1
ATOM 777 C CA . VAL A 1 105 ? -9.281 -10.183 32.107 1.00 42.94 105 VAL A CA 1
ATOM 778 C C . VAL A 1 105 ? -10.158 -10.447 30.909 1.00 42.94 105 VAL A C 1
ATOM 780 O O . VAL A 1 105 ? -10.058 -11.500 30.279 1.00 42.94 105 VAL A O 1
ATOM 783 N N . SER A 1 106 ? -11.167 -9.595 30.734 1.00 43.03 106 SER A N 1
ATOM 784 C CA . SER A 1 106 ? -11.880 -9.505 29.489 1.00 43.03 106 SER A CA 1
ATOM 785 C C . SER A 1 106 ? -10.758 -9.482 28.478 1.00 43.03 106 SER A C 1
ATOM 787 O O . SER A 1 106 ? -9.857 -8.644 28.563 1.00 43.03 106 SER A O 1
ATOM 789 N N . SER A 1 107 ? -10.736 -10.483 27.607 1.00 44.97 107 SER A N 1
ATOM 790 C CA . SER A 1 107 ? -10.174 -10.307 26.289 1.00 44.97 107 SER A CA 1
ATOM 791 C C . SER A 1 107 ? -10.871 -9.060 25.764 1.00 44.97 107 SER A C 1
ATOM 793 O O . SER A 1 107 ? -11.964 -9.162 25.217 1.00 44.97 107 SER A O 1
ATOM 795 N N . GLU A 1 108 ? -10.338 -7.879 26.089 1.00 50.44 108 GLU A N 1
ATOM 796 C CA . GLU A 1 108 ? -10.687 -6.656 25.408 1.00 50.44 108 GLU A CA 1
ATOM 797 C C . GLU A 1 108 ? -10.346 -7.016 23.983 1.00 50.44 108 GLU A C 1
ATOM 799 O O . GLU A 1 108 ? -9.173 -7.203 23.638 1.00 50.44 108 GLU A O 1
ATOM 804 N N . GLU A 1 109 ? -11.392 -7.323 23.223 1.00 54.66 109 GLU A N 1
ATOM 805 C CA . GLU A 1 109 ? -11.298 -7.517 21.800 1.00 54.66 109 GLU A CA 1
ATOM 806 C C . GLU A 1 109 ? -10.639 -6.240 21.320 1.00 54.66 109 GLU A C 1
ATOM 808 O O . GLU A 1 109 ? -11.240 -5.167 21.342 1.00 54.66 109 GLU A O 1
ATOM 813 N N . ARG A 1 110 ? -9.329 -6.325 21.065 1.00 63.72 110 ARG A N 1
ATOM 814 C CA . ARG A 1 110 ? -8.570 -5.179 20.602 1.00 63.72 110 ARG A CA 1
ATOM 815 C C . ARG A 1 110 ? -9.275 -4.745 19.338 1.00 63.72 110 ARG A C 1
ATOM 817 O O . ARG A 1 110 ? -9.310 -5.495 18.367 1.00 63.72 110 ARG A O 1
ATOM 824 N N . GLU A 1 111 ? -9.850 -3.557 19.418 1.00 71.56 111 GLU A N 1
ATOM 825 C CA . GLU A 1 111 ? -10.515 -2.885 18.321 1.00 71.56 111 GLU A CA 1
ATOM 826 C C . GLU A 1 111 ? -9.696 -3.054 17.026 1.00 71.56 111 GLU A C 1
ATOM 828 O O . GLU A 1 111 ? -8.472 -2.839 17.055 1.00 71.56 111 GLU A O 1
ATOM 833 N N . PRO A 1 112 ? -10.330 -3.499 15.921 1.00 76.81 112 PRO A N 1
ATOM 834 C CA . PRO A 1 112 ? -9.623 -3.917 14.721 1.00 76.81 112 PRO A CA 1
ATOM 835 C C . PRO A 1 112 ? -8.789 -2.765 14.177 1.00 76.81 112 PRO A C 1
ATOM 837 O O . PRO A 1 112 ? -9.256 -1.640 14.034 1.00 76.81 112 PRO A O 1
ATOM 840 N N . ARG A 1 113 ? -7.525 -3.043 13.875 1.00 93.19 113 ARG A N 1
ATOM 841 C CA . ARG A 1 113 ? -6.620 -2.063 13.271 1.00 93.19 113 ARG A CA 1
ATOM 842 C C . ARG A 1 113 ? -6.480 -2.341 11.789 1.00 93.19 113 ARG A C 1
ATOM 844 O O . ARG A 1 113 ? -6.586 -3.490 11.362 1.00 93.19 113 ARG A O 1
ATOM 851 N N . TRP A 1 114 ? -6.176 -1.310 11.017 1.00 98.38 114 TRP A N 1
ATOM 852 C CA . TRP A 1 114 ? -5.868 -1.462 9.598 1.00 98.38 114 TRP A CA 1
ATOM 853 C C . TRP A 1 114 ? -4.490 -0.889 9.324 1.00 98.38 114 TRP A C 1
ATOM 855 O O . TRP A 1 114 ? -4.177 0.226 9.746 1.00 98.38 114 TRP A O 1
ATOM 865 N N . LEU A 1 115 ? -3.653 -1.664 8.640 1.00 98.62 115 LEU A N 1
ATOM 866 C CA . LEU A 1 115 ? -2.303 -1.240 8.289 1.00 98.62 115 LEU A CA 1
ATOM 867 C C . LEU A 1 115 ? -2.210 -0.991 6.790 1.00 98.62 115 LEU A C 1
ATOM 869 O O . LEU A 1 115 ? -2.710 -1.771 5.983 1.00 98.62 115 LEU A O 1
ATOM 873 N N . GLY A 1 116 ? -1.526 0.084 6.431 1.00 98.81 116 GLY A N 1
ATOM 874 C CA . GLY A 1 116 ? -1.146 0.404 5.067 1.00 98.81 116 GLY A CA 1
ATOM 875 C C . GLY A 1 116 ? 0.359 0.528 4.950 1.00 98.81 116 GLY A C 1
ATOM 876 O O . GLY A 1 116 ? 0.994 1.143 5.807 1.00 98.81 116 GLY A O 1
ATOM 877 N N . ILE A 1 117 ? 0.936 -0.058 3.907 1.00 98.88 117 ILE A N 1
ATOM 878 C CA . ILE A 1 117 ? 2.385 -0.105 3.717 1.00 98.88 117 ILE A CA 1
ATOM 879 C C . ILE A 1 117 ? 2.728 0.342 2.295 1.00 98.88 117 ILE A C 1
ATOM 881 O O . ILE A 1 117 ? 2.411 -0.366 1.346 1.00 98.88 117 ILE A O 1
ATOM 885 N N . ASP A 1 118 ? 3.418 1.476 2.150 1.00 98.75 118 ASP A N 1
ATOM 886 C CA . ASP A 1 118 ? 4.128 1.829 0.913 1.00 98.75 118 ASP A CA 1
ATOM 887 C C . ASP A 1 118 ? 5.507 1.165 0.895 1.00 98.75 118 ASP A C 1
ATOM 889 O O . ASP A 1 118 ? 6.299 1.288 1.843 1.00 98.75 118 ASP A O 1
ATOM 893 N N . VAL A 1 119 ? 5.788 0.444 -0.191 1.00 98.69 119 VAL A N 1
ATOM 894 C CA . VAL A 1 119 ? 7.018 -0.328 -0.349 1.00 98.69 119 VAL A CA 1
ATOM 895 C C . VAL A 1 119 ? 8.026 0.446 -1.187 1.00 98.69 119 VAL A C 1
ATOM 897 O O . VAL A 1 119 ? 7.857 0.693 -2.379 1.00 98.69 119 VAL A O 1
ATOM 900 N N . GLY A 1 120 ? 9.150 0.790 -0.569 1.00 97.44 120 GLY A N 1
ATOM 901 C CA . GLY A 1 120 ? 10.330 1.272 -1.265 1.00 97.44 120 GLY A CA 1
ATOM 902 C C . GLY A 1 120 ? 11.340 0.168 -1.564 1.00 97.44 120 GLY A C 1
ATOM 903 O O . GLY A 1 120 ? 11.350 -0.887 -0.930 1.00 97.44 120 GLY A O 1
ATOM 904 N N . GLY A 1 121 ? 12.280 0.461 -2.470 1.00 95.12 121 GLY A N 1
ATOM 905 C CA . GLY A 1 121 ? 13.521 -0.316 -2.579 1.00 95.12 121 GLY A CA 1
ATOM 906 C C . GLY A 1 121 ? 14.314 -0.289 -1.265 1.00 95.12 121 GLY A C 1
ATOM 907 O O . GLY A 1 121 ? 14.031 0.513 -0.366 1.00 95.12 121 GLY A O 1
ATOM 908 N N . ARG A 1 122 ? 15.353 -1.117 -1.143 1.00 94.81 122 ARG A N 1
ATOM 909 C CA . ARG A 1 122 ? 16.015 -1.407 0.147 1.00 94.81 122 ARG A CA 1
ATOM 910 C C . ARG A 1 122 ? 16.555 -0.161 0.851 1.00 94.81 122 ARG A C 1
ATOM 912 O O . ARG A 1 122 ? 16.502 -0.050 2.073 1.00 94.81 122 ARG A O 1
ATOM 919 N N . ARG A 1 123 ? 17.027 0.825 0.080 1.00 94.31 123 ARG A N 1
ATOM 920 C CA . ARG A 1 123 ? 17.511 2.115 0.607 1.00 94.31 123 ARG A CA 1
ATOM 921 C C . ARG A 1 123 ? 16.396 2.974 1.221 1.00 94.31 123 ARG A C 1
ATOM 923 O O . ARG A 1 123 ? 16.652 3.721 2.169 1.00 94.31 123 ARG A O 1
ATOM 930 N N . LYS A 1 124 ? 15.195 2.918 0.638 1.00 95.00 124 LYS A N 1
ATOM 931 C CA . LYS A 1 124 ? 14.017 3.697 1.044 1.00 95.00 124 LYS A CA 1
ATOM 932 C C . LYS A 1 124 ? 13.299 3.023 2.218 1.00 95.00 124 LYS A C 1
ATOM 934 O O . LYS A 1 124 ? 12.918 3.723 3.150 1.00 95.00 124 LYS A O 1
ATOM 939 N N . GLY A 1 125 ? 13.218 1.692 2.214 1.00 97.50 125 GLY A N 1
ATOM 940 C CA . GLY A 1 125 ? 12.525 0.923 3.245 1.00 97.50 125 GLY A CA 1
ATOM 941 C C . GLY A 1 125 ? 11.009 0.935 3.055 1.00 97.50 125 GLY A C 1
ATOM 942 O O . GLY A 1 125 ? 10.527 1.101 1.936 1.00 97.50 125 GLY A O 1
ATOM 943 N N . PHE A 1 126 ? 10.272 0.778 4.150 1.00 98.69 126 PHE A N 1
ATOM 944 C CA . PHE A 1 126 ? 8.812 0.793 4.171 1.00 98.69 126 PHE A CA 1
ATOM 945 C C . PHE A 1 126 ? 8.284 2.054 4.845 1.00 98.69 126 PHE A C 1
ATOM 947 O O . PHE A 1 126 ? 8.854 2.538 5.827 1.00 98.69 126 PHE A O 1
ATOM 954 N N . HIS A 1 127 ? 7.160 2.548 4.347 1.00 98.75 127 HIS A N 1
ATOM 955 C CA . HIS A 1 127 ? 6.383 3.604 4.980 1.00 98.75 127 HIS A CA 1
ATOM 956 C C . HIS A 1 127 ? 5.072 2.996 5.440 1.00 98.75 127 HIS A C 1
ATOM 958 O O . HIS A 1 127 ? 4.368 2.379 4.652 1.00 98.75 127 HIS A O 1
ATOM 964 N N . VAL A 1 128 ? 4.774 3.130 6.723 1.00 98.75 128 VAL A N 1
ATOM 965 C CA . VAL A 1 128 ? 3.664 2.439 7.370 1.00 98.75 128 VAL A CA 1
ATOM 966 C C . VAL A 1 128 ? 2.688 3.479 7.887 1.00 98.75 128 VAL A C 1
ATOM 968 O O . VAL A 1 128 ? 3.106 4.465 8.498 1.00 98.75 128 VAL A O 1
ATOM 971 N N . ALA A 1 129 ? 1.405 3.242 7.652 1.00 98.75 129 ALA A N 1
ATOM 972 C CA . ALA A 1 129 ? 0.303 3.939 8.282 1.00 98.75 129 ALA A CA 1
ATOM 973 C C . ALA A 1 129 ? -0.533 2.927 9.068 1.00 98.75 129 ALA A C 1
ATOM 975 O O . ALA A 1 129 ? -0.916 1.883 8.543 1.00 98.75 129 ALA A O 1
ATOM 976 N N . GLU A 1 130 ? -0.817 3.241 10.322 1.00 98.25 130 GLU A N 1
ATOM 977 C CA . GLU A 1 130 ? -1.729 2.493 11.176 1.00 98.25 130 GLU A CA 1
ATOM 978 C C . GLU A 1 130 ? -2.982 3.333 11.396 1.00 98.25 130 GLU A C 1
ATOM 980 O O . GLU A 1 130 ? -2.901 4.450 11.912 1.00 98.25 130 GLU A O 1
ATOM 985 N N . LEU A 1 131 ? -4.131 2.798 10.992 1.00 98.06 131 LEU A N 1
ATOM 986 C CA . LEU A 1 131 ? -5.436 3.400 11.209 1.00 98.06 131 LEU A CA 1
ATOM 987 C C . LEU A 1 131 ? -6.135 2.693 12.368 1.00 98.06 131 LEU A C 1
ATOM 989 O O . LEU A 1 131 ? -6.340 1.477 12.349 1.00 98.06 131 LEU A O 1
ATOM 993 N N . HIS A 1 132 ? -6.509 3.483 13.366 1.00 95.50 132 HIS A N 1
ATOM 994 C CA . HIS A 1 132 ? -7.307 3.048 14.502 1.00 95.50 132 HIS A CA 1
ATOM 995 C C . HIS A 1 132 ? -8.807 3.255 14.245 1.00 95.50 132 HIS A C 1
ATOM 997 O O . HIS A 1 132 ? -9.164 4.188 13.518 1.00 95.50 132 HIS A O 1
ATOM 1003 N N . PRO A 1 133 ? -9.698 2.492 14.906 1.00 93.12 133 PRO A N 1
ATOM 1004 C CA . PRO A 1 133 ? -11.146 2.721 14.814 1.00 93.12 133 PRO A CA 1
ATOM 1005 C C . PRO A 1 133 ? -11.593 4.106 15.267 1.00 93.12 133 PRO A C 1
ATOM 1007 O O . PRO A 1 133 ? -12.548 4.642 14.720 1.00 93.12 133 PRO A O 1
ATOM 1010 N N . SER A 1 134 ? -10.834 4.746 16.158 1.00 93.38 134 SER A N 1
ATOM 1011 C CA . SER A 1 134 ? -11.054 6.138 16.562 1.00 93.38 134 SER A CA 1
ATOM 1012 C C . SER A 1 134 ? -10.781 7.181 15.461 1.00 93.38 134 SER A C 1
ATOM 1014 O O . SER A 1 134 ? -10.773 8.368 15.762 1.00 93.38 134 SER A O 1
ATOM 1016 N N . GLY A 1 135 ? -10.408 6.776 14.242 1.00 94.75 135 GLY A N 1
ATOM 1017 C CA . GLY A 1 135 ? -10.004 7.685 13.161 1.00 94.75 135 GLY A CA 1
ATOM 1018 C C . GLY A 1 135 ? -8.552 8.174 13.246 1.00 94.75 135 GLY A C 1
ATOM 1019 O O . GLY A 1 135 ? -8.086 8.889 12.361 1.00 94.75 135 GLY A O 1
ATOM 1020 N N . ARG A 1 136 ? -7.786 7.774 14.269 1.00 97.19 136 ARG A N 1
ATOM 1021 C CA . ARG A 1 136 ? -6.385 8.198 14.411 1.00 97.19 136 ARG A CA 1
ATOM 1022 C C . ARG A 1 136 ? -5.475 7.459 13.429 1.00 97.19 136 ARG A C 1
ATOM 1024 O O . ARG A 1 136 ? -5.406 6.230 13.457 1.00 97.19 136 ARG A O 1
ATOM 1031 N N . LEU A 1 137 ? -4.713 8.220 12.645 1.00 97.94 137 LEU A N 1
ATOM 1032 C CA . LEU A 1 137 ? -3.614 7.746 11.809 1.00 97.94 137 LEU A CA 1
ATOM 1033 C C . LEU A 1 137 ? -2.270 7.945 12.518 1.00 97.94 137 LEU A C 1
ATOM 1035 O O . LEU A 1 137 ? -1.930 9.047 12.948 1.00 97.94 137 LEU A O 1
ATOM 1039 N N . ALA A 1 138 ? -1.485 6.877 12.617 1.00 97.69 138 ALA A N 1
ATOM 1040 C CA . ALA A 1 138 ? -0.094 6.919 13.054 1.00 97.69 138 ALA A CA 1
ATOM 1041 C C . ALA A 1 138 ? 0.832 6.493 11.914 1.00 97.69 138 ALA A C 1
ATOM 1043 O O . ALA A 1 138 ? 0.490 5.610 11.133 1.00 97.69 138 ALA A O 1
ATOM 1044 N N . PHE A 1 139 ? 2.010 7.110 11.824 1.00 98.38 139 PHE A N 1
ATOM 1045 C CA . PHE A 1 139 ? 2.936 6.904 10.713 1.00 98.38 139 PHE A CA 1
ATOM 1046 C C . PHE A 1 139 ? 4.329 6.496 11.181 1.00 98.38 139 PHE A C 1
ATOM 1048 O O . PHE A 1 139 ? 4.830 6.994 12.190 1.00 98.38 139 PHE A O 1
ATOM 1055 N N . ALA A 1 140 ? 4.992 5.656 10.390 1.00 97.50 140 ALA A N 1
ATOM 1056 C CA . ALA A 1 140 ? 6.393 5.309 10.572 1.00 97.50 140 ALA A CA 1
ATOM 1057 C C . ALA A 1 140 ? 7.110 5.147 9.227 1.00 97.50 140 ALA A C 1
ATOM 1059 O O . ALA A 1 140 ? 6.514 4.790 8.214 1.00 97.50 140 ALA A O 1
ATOM 1060 N N . SER A 1 141 ? 8.419 5.384 9.219 1.00 97.81 141 SER A N 1
ATOM 1061 C CA . SER A 1 141 ? 9.300 5.022 8.106 1.00 97.81 141 SER A CA 1
ATOM 1062 C C . SER A 1 141 ? 10.394 4.119 8.652 1.00 97.81 141 SER A C 1
ATOM 1064 O O . SER A 1 141 ? 11.156 4.529 9.530 1.00 97.81 141 SER A O 1
ATOM 1066 N N . VAL A 1 142 ? 10.447 2.881 8.169 1.00 97.25 142 VAL A N 1
ATOM 1067 C CA . VAL A 1 142 ? 11.285 1.818 8.729 1.00 97.25 142 VAL A CA 1
ATOM 1068 C C . VAL A 1 142 ? 12.207 1.241 7.663 1.00 97.25 142 VAL A C 1
ATOM 1070 O O . VAL A 1 142 ? 11.832 1.061 6.508 1.00 97.25 142 VAL A O 1
ATOM 1073 N N . ARG A 1 143 ? 13.456 0.973 8.045 1.00 97.19 143 ARG A N 1
ATOM 1074 C CA . ARG A 1 143 ? 14.499 0.422 7.170 1.00 97.19 143 ARG A CA 1
ATOM 1075 C C . ARG A 1 143 ? 15.563 -0.276 8.006 1.00 97.19 143 ARG A C 1
ATOM 1077 O O . ARG A 1 143 ? 15.747 0.071 9.170 1.00 97.19 143 ARG A O 1
ATOM 1084 N N . GLY A 1 144 ? 16.306 -1.188 7.394 1.00 96.25 144 GLY A N 1
ATOM 1085 C CA . GLY A 1 144 ? 17.389 -1.920 8.050 1.00 96.25 144 GLY A CA 1
ATOM 1086 C C . GLY A 1 144 ? 17.367 -3.407 7.702 1.00 96.25 144 GLY A C 1
ATOM 1087 O O . GLY A 1 144 ? 16.456 -3.857 7.016 1.00 96.25 144 GLY A O 1
ATOM 1088 N N . PRO A 1 145 ? 18.352 -4.184 8.169 1.00 93.81 145 PRO A N 1
ATOM 1089 C CA . PRO A 1 145 ? 18.514 -5.583 7.770 1.00 93.81 145 PRO A CA 1
ATOM 1090 C C . PRO A 1 145 ? 17.393 -6.505 8.271 1.00 93.81 145 PRO A C 1
ATOM 1092 O O . PRO A 1 145 ? 17.086 -7.493 7.618 1.00 93.81 145 PRO A O 1
ATOM 1095 N N . ARG A 1 146 ? 16.762 -6.185 9.409 1.00 96.50 146 ARG A N 1
ATOM 1096 C CA . ARG A 1 146 ? 15.668 -6.981 9.998 1.00 96.50 146 ARG A CA 1
ATOM 1097 C C . ARG A 1 146 ? 14.276 -6.418 9.718 1.00 96.50 146 ARG A C 1
ATOM 1099 O O . ARG A 1 146 ? 13.295 -6.980 10.187 1.00 96.50 146 ARG A O 1
ATOM 1106 N N . VAL A 1 147 ? 14.179 -5.352 8.918 1.00 97.56 147 VAL A N 1
ATOM 1107 C CA . VAL A 1 147 ? 12.946 -4.563 8.775 1.00 97.56 147 VAL A CA 1
ATOM 1108 C C . VAL A 1 147 ? 11.741 -5.395 8.325 1.00 97.56 147 VAL A C 1
ATOM 1110 O O . VAL A 1 147 ? 10.643 -5.169 8.817 1.00 97.56 147 VAL A O 1
ATOM 1113 N N . VAL A 1 148 ? 11.942 -6.386 7.451 1.00 98.38 148 VAL A N 1
ATOM 1114 C CA . VAL A 1 148 ? 10.874 -7.293 7.005 1.00 98.38 148 VAL A CA 1
ATOM 1115 C C . VAL A 1 148 ? 10.346 -8.143 8.164 1.00 98.38 148 VAL A C 1
ATOM 1117 O O . VAL A 1 148 ? 9.137 -8.202 8.371 1.00 98.38 148 VAL A O 1
ATOM 1120 N N . SER A 1 149 ? 11.236 -8.775 8.941 1.00 98.19 149 SER A N 1
ATOM 1121 C CA . SER A 1 149 ? 10.826 -9.583 10.097 1.00 98.19 149 SER A CA 1
ATOM 1122 C C . SER A 1 149 ? 10.192 -8.714 11.173 1.00 98.19 149 SER A C 1
ATOM 1124 O O . SER A 1 149 ? 9.113 -9.048 11.643 1.00 98.19 149 SER A O 1
ATOM 1126 N N . ASP A 1 150 ? 10.820 -7.586 11.515 1.00 97.81 150 ASP A N 1
ATOM 1127 C CA . ASP A 1 150 ? 10.341 -6.691 12.569 1.00 97.81 150 ASP A CA 1
ATOM 1128 C C . ASP A 1 150 ? 8.948 -6.127 12.230 1.00 97.81 150 ASP A C 1
ATOM 1130 O O . ASP A 1 150 ? 8.082 -6.039 13.100 1.00 97.81 150 ASP A O 1
ATOM 1134 N N . LEU A 1 151 ? 8.699 -5.785 10.959 1.00 98.06 151 LEU A N 1
ATOM 1135 C CA . LEU A 1 151 ? 7.391 -5.309 10.504 1.00 98.06 151 LEU A CA 1
ATOM 1136 C C . LEU A 1 151 ? 6.339 -6.425 10.498 1.00 98.06 151 LEU A C 1
ATOM 1138 O O . LEU A 1 151 ? 5.182 -6.179 10.838 1.00 98.06 151 LEU A O 1
ATOM 1142 N N . ALA A 1 152 ? 6.730 -7.650 10.147 1.00 98.44 152 ALA A N 1
ATOM 1143 C CA . ALA A 1 152 ? 5.835 -8.798 10.176 1.00 98.44 152 ALA A CA 1
ATOM 1144 C C . ALA A 1 152 ? 5.480 -9.217 11.618 1.00 98.44 152 ALA A C 1
ATOM 1146 O O . ALA A 1 152 ? 4.317 -9.513 11.891 1.00 98.44 152 ALA A O 1
ATOM 1147 N N . ASP A 1 153 ? 6.440 -9.169 12.547 1.00 97.81 153 ASP A N 1
ATOM 1148 C CA . ASP A 1 153 ? 6.226 -9.390 13.985 1.00 97.81 153 ASP A CA 1
ATOM 1149 C C . ASP A 1 153 ? 5.311 -8.306 14.574 1.00 97.81 153 ASP A C 1
ATOM 1151 O O . ASP A 1 153 ? 4.360 -8.610 15.299 1.00 97.81 153 ASP A O 1
ATOM 1155 N N . PHE A 1 154 ? 5.537 -7.041 14.201 1.00 96.19 154 PHE A N 1
ATOM 1156 C CA . PHE A 1 154 ? 4.654 -5.931 14.557 1.00 96.19 154 PHE A CA 1
ATOM 1157 C C . PHE A 1 154 ? 3.221 -6.161 14.064 1.00 96.19 154 PHE A C 1
ATOM 1159 O O . PHE A 1 154 ? 2.282 -6.051 14.851 1.00 96.19 154 PHE A O 1
ATOM 1166 N N . ALA A 1 155 ? 3.037 -6.514 12.788 1.00 97.00 155 ALA A N 1
ATOM 1167 C CA . ALA A 1 155 ? 1.712 -6.749 12.225 1.00 97.00 155 ALA A CA 1
ATOM 1168 C C . ALA A 1 155 ? 1.008 -7.939 12.898 1.00 97.00 155 ALA A C 1
ATOM 1170 O O . ALA A 1 155 ? -0.174 -7.851 13.221 1.00 97.00 155 ALA A O 1
ATOM 1171 N N . GLN A 1 156 ? 1.731 -9.023 13.187 1.00 96.62 156 GLN A N 1
ATOM 1172 C CA . GLN A 1 156 ? 1.179 -10.168 13.911 1.00 96.62 156 GLN A CA 1
ATOM 1173 C C . GLN A 1 156 ? 0.713 -9.781 15.320 1.00 96.62 156 GLN A C 1
ATOM 1175 O O . GLN A 1 156 ? -0.397 -10.134 15.717 1.00 96.62 156 GLN A O 1
ATOM 1180 N N . ALA A 1 157 ? 1.523 -9.018 16.058 1.00 94.19 157 ALA A N 1
ATOM 1181 C CA . ALA A 1 157 ? 1.168 -8.541 17.393 1.00 94.19 157 ALA A CA 1
ATOM 1182 C C . ALA A 1 157 ? -0.002 -7.540 17.372 1.00 94.19 157 ALA A C 1
ATOM 1184 O O . ALA A 1 157 ? -0.833 -7.531 18.282 1.00 94.19 157 ALA A O 1
ATOM 1185 N N . ALA A 1 158 ? -0.083 -6.705 16.332 1.00 92.44 158 ALA A N 1
ATOM 1186 C CA . ALA A 1 158 ? -1.164 -5.742 16.150 1.00 92.44 158 ALA A CA 1
ATOM 1187 C C . ALA A 1 158 ? -2.508 -6.407 15.805 1.00 92.44 158 ALA A C 1
ATOM 1189 O O . ALA A 1 158 ? -3.545 -5.812 16.094 1.00 92.44 158 ALA A O 1
ATOM 1190 N N . ARG A 1 159 ? -2.489 -7.622 15.228 1.00 94.12 159 ARG A N 1
ATOM 1191 C CA . ARG A 1 159 ? -3.668 -8.375 14.755 1.00 94.12 159 ARG A CA 1
ATOM 1192 C C . ARG A 1 159 ? -4.637 -7.505 13.933 1.00 94.12 159 ARG A C 1
ATOM 1194 O O . ARG A 1 159 ? -5.812 -7.404 14.288 1.00 94.12 159 ARG A O 1
ATOM 1201 N N . PRO A 1 160 ? -4.164 -6.842 12.864 1.00 96.12 160 PRO A N 1
ATOM 1202 C CA . PRO A 1 160 ? -5.029 -6.014 12.046 1.00 96.12 160 PRO A CA 1
ATOM 1203 C C . PRO A 1 160 ? -6.081 -6.870 11.338 1.00 96.12 160 PRO A C 1
ATOM 1205 O O . PRO A 1 160 ? -5.831 -8.037 11.030 1.00 96.12 160 PRO A O 1
ATOM 1208 N N . ALA A 1 161 ? -7.229 -6.271 11.027 1.00 96.50 161 ALA A N 1
ATOM 1209 C CA . ALA A 1 161 ? -8.228 -6.916 10.180 1.00 96.50 161 ALA A CA 1
ATOM 1210 C C . ALA A 1 161 ? -7.678 -7.145 8.763 1.00 96.50 161 ALA A C 1
ATOM 1212 O O . ALA A 1 161 ? -7.879 -8.208 8.186 1.00 96.50 161 ALA A O 1
ATOM 1213 N N . TRP A 1 162 ? -6.921 -6.171 8.245 1.00 98.06 162 TRP A N 1
ATOM 1214 C CA . TRP A 1 162 ? -6.183 -6.273 6.988 1.00 98.06 162 TRP A CA 1
ATOM 1215 C C . TRP A 1 162 ? -4.896 -5.447 7.019 1.00 98.06 162 TRP A C 1
ATOM 1217 O O . TRP A 1 162 ? -4.837 -4.360 7.603 1.00 98.06 162 TRP A O 1
ATOM 1227 N N . VAL A 1 163 ? -3.881 -5.946 6.315 1.00 98.75 163 VAL A N 1
ATOM 1228 C CA . VAL A 1 163 ? -2.690 -5.197 5.908 1.00 98.75 163 VAL A CA 1
ATOM 1229 C C . VAL A 1 163 ? -2.731 -4.994 4.396 1.00 98.75 163 VAL A C 1
ATOM 1231 O O . VAL A 1 163 ? -2.637 -5.950 3.630 1.00 98.75 163 VAL A O 1
ATOM 1234 N N . ALA A 1 164 ? -2.846 -3.749 3.956 1.00 98.81 164 ALA A N 1
ATOM 1235 C CA . ALA A 1 164 ? -2.747 -3.382 2.551 1.00 98.81 164 ALA A CA 1
ATOM 1236 C C . ALA A 1 164 ? -1.309 -2.997 2.191 1.00 98.81 164 ALA A C 1
ATOM 1238 O O . ALA A 1 164 ? -0.698 -2.160 2.858 1.00 98.81 164 ALA A O 1
ATOM 1239 N N . ILE A 1 165 ? -0.779 -3.583 1.119 1.00 98.88 165 ILE A N 1
ATOM 1240 C CA . ILE A 1 165 ? 0.610 -3.396 0.683 1.00 98.88 165 ILE A CA 1
ATOM 1241 C C . ILE A 1 165 ? 0.624 -2.775 -0.716 1.00 98.88 165 ILE A C 1
ATOM 1243 O O . ILE A 1 165 ? 0.059 -3.355 -1.642 1.00 98.88 165 ILE A O 1
ATOM 1247 N N . ASP A 1 166 ? 1.307 -1.639 -0.887 1.00 98.62 166 ASP A N 1
ATOM 1248 C CA . ASP A 1 166 ? 1.628 -1.040 -2.194 1.00 98.62 166 ASP A CA 1
ATOM 1249 C C . ASP A 1 166 ? 2.785 -1.790 -2.861 1.00 98.62 166 ASP A C 1
ATOM 1251 O O . ASP A 1 166 ? 3.888 -1.274 -3.055 1.00 98.62 166 ASP A O 1
ATOM 1255 N N . ALA A 1 167 ? 2.551 -3.077 -3.116 1.00 98.31 167 ALA A N 1
ATOM 1256 C CA . ALA A 1 167 ? 3.416 -3.915 -3.920 1.00 98.31 167 ALA A CA 1
ATOM 1257 C C . ALA A 1 167 ? 2.682 -5.138 -4.478 1.00 98.31 167 ALA A C 1
ATOM 1259 O O . ALA A 1 167 ? 1.893 -5.756 -3.754 1.00 98.31 167 ALA A O 1
ATOM 1260 N N . PRO A 1 168 ? 3.014 -5.552 -5.716 1.00 98.44 168 PRO A N 1
ATOM 1261 C CA . PRO A 1 168 ? 2.556 -6.802 -6.301 1.00 98.44 168 PRO A CA 1
ATOM 1262 C C . PRO A 1 168 ? 2.706 -7.996 -5.353 1.00 98.44 168 PRO A C 1
ATOM 1264 O O . PRO A 1 168 ? 3.779 -8.233 -4.800 1.00 98.44 168 PRO A O 1
ATOM 1267 N N . ALA A 1 169 ? 1.649 -8.796 -5.221 1.00 98.00 169 ALA A N 1
ATOM 1268 C CA . ALA A 1 169 ? 1.648 -10.013 -4.406 1.00 98.00 169 ALA A CA 1
ATOM 1269 C C . ALA A 1 169 ? 2.432 -11.194 -5.019 1.00 98.00 169 ALA A C 1
ATOM 1271 O O . ALA A 1 169 ? 2.598 -12.229 -4.365 1.00 98.00 169 ALA A O 1
ATOM 1272 N N . ALA A 1 170 ? 2.842 -11.070 -6.284 1.00 98.19 170 ALA A N 1
ATOM 1273 C CA . ALA A 1 170 ? 3.631 -12.035 -7.047 1.00 98.19 170 ALA A CA 1
ATOM 1274 C C . ALA A 1 170 ? 4.244 -11.347 -8.281 1.00 98.19 170 ALA A C 1
ATOM 1276 O O . ALA A 1 170 ? 3.769 -10.291 -8.698 1.00 98.19 170 ALA A O 1
ATOM 1277 N N . TRP A 1 171 ? 5.242 -11.977 -8.900 1.00 98.50 171 TRP A N 1
ATOM 1278 C CA . TRP A 1 171 ? 5.648 -11.665 -10.276 1.00 98.50 171 TRP A CA 1
ATOM 1279 C C . TRP A 1 171 ? 4.580 -12.113 -11.286 1.00 98.50 171 TRP A C 1
ATOM 1281 O O . TRP A 1 171 ? 3.692 -12.902 -10.948 1.00 98.50 171 TRP A O 1
ATOM 1291 N N . ALA A 1 172 ? 4.674 -11.662 -12.540 1.00 98.38 172 ALA A N 1
ATOM 1292 C CA . ALA A 1 172 ? 3.953 -12.344 -13.614 1.00 98.38 172 ALA A CA 1
ATOM 1293 C C . ALA A 1 172 ? 4.471 -13.785 -13.792 1.00 98.38 172 ALA A C 1
ATOM 1295 O O . ALA A 1 172 ? 5.645 -14.051 -13.496 1.00 98.38 172 ALA A O 1
ATOM 1296 N N . PRO A 1 173 ? 3.621 -14.713 -14.2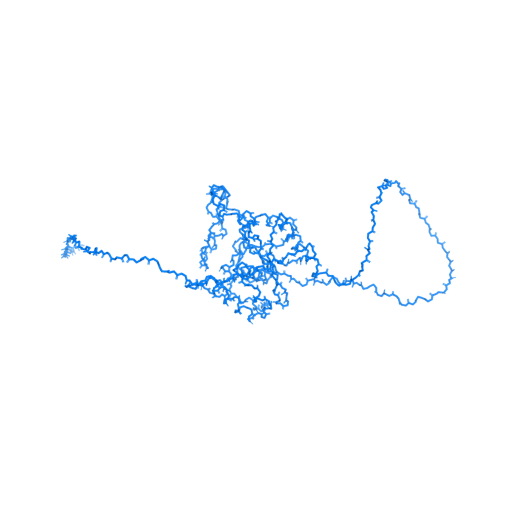74 1.00 97.81 173 PRO A N 1
ATOM 1297 C CA . PRO A 1 173 ? 4.066 -16.047 -14.659 1.00 97.81 173 PRO A CA 1
ATOM 1298 C C . PRO A 1 173 ? 5.247 -16.006 -15.647 1.00 97.81 173 PRO A C 1
ATOM 1300 O O . PRO A 1 173 ? 5.442 -14.996 -16.332 1.00 97.81 173 PRO A O 1
ATOM 1303 N N . PRO A 1 174 ? 6.037 -17.091 -15.756 1.00 96.50 174 PRO A N 1
ATOM 1304 C CA . PRO A 1 174 ? 7.032 -17.218 -16.818 1.00 96.50 174 PRO A CA 1
ATOM 1305 C C . PRO A 1 174 ? 6.416 -16.932 -18.194 1.00 96.50 174 PRO A C 1
ATOM 1307 O O . PRO A 1 174 ? 5.259 -17.272 -18.429 1.00 96.50 174 PRO A O 1
ATOM 1310 N N . GLU A 1 175 ? 7.182 -16.287 -19.076 1.00 93.69 175 GLU A N 1
ATOM 1311 C CA . GLU A 1 175 ? 6.767 -15.853 -20.425 1.00 93.69 175 GLU A CA 1
ATOM 1312 C C . GLU A 1 175 ? 5.629 -14.811 -20.502 1.00 93.69 175 GLU A C 1
ATOM 1314 O O . GLU A 1 175 ? 5.350 -14.274 -21.573 1.00 93.69 175 GLU A O 1
ATOM 1319 N N . GLU A 1 176 ? 5.000 -14.446 -19.383 1.00 96.25 176 GLU A N 1
ATOM 1320 C CA . GLU A 1 176 ? 3.974 -13.405 -19.335 1.00 96.25 176 GLU A CA 1
ATOM 1321 C C . GLU A 1 176 ? 4.579 -12.027 -19.026 1.00 96.25 176 GLU A C 1
ATOM 1323 O O . GLU A 1 176 ? 5.487 -11.864 -18.206 1.00 96.25 176 GLU A O 1
ATOM 1328 N N . VAL A 1 177 ? 4.023 -10.990 -19.655 1.00 95.50 177 VAL A N 1
ATOM 1329 C CA . VAL A 1 177 ? 4.449 -9.587 -19.466 1.00 95.50 177 VAL A CA 1
ATOM 1330 C C . VAL A 1 177 ? 3.618 -8.835 -18.418 1.00 95.50 177 VAL A C 1
ATOM 1332 O O . VAL A 1 177 ? 3.823 -7.642 -18.203 1.00 95.50 177 VAL A O 1
ATOM 1335 N N . SER A 1 178 ? 2.628 -9.502 -17.821 1.00 97.44 178 SER A N 1
ATOM 1336 C CA . SER A 1 178 ? 1.694 -8.934 -16.840 1.00 97.44 178 SER A CA 1
ATOM 1337 C C . SER A 1 178 ? 0.981 -10.030 -16.053 1.00 97.44 178 SER A C 1
ATOM 1339 O O . SER A 1 178 ? 0.926 -11.184 -16.484 1.00 97.44 178 SER A O 1
ATOM 1341 N N . ARG A 1 179 ? 0.367 -9.672 -14.924 1.00 98.31 179 ARG A N 1
ATOM 1342 C CA . ARG A 1 179 ? -0.493 -10.580 -14.153 1.00 98.31 179 ARG A CA 1
ATOM 1343 C C . ARG A 1 179 ? -1.945 -10.501 -14.621 1.00 98.31 179 ARG A C 1
ATOM 1345 O O . ARG A 1 179 ? -2.420 -9.457 -15.067 1.00 98.31 179 ARG A O 1
ATOM 1352 N N . ALA A 1 180 ? -2.694 -11.594 -14.460 1.00 98.19 180 ALA A N 1
ATOM 1353 C CA . ALA A 1 180 ? -4.115 -11.637 -14.818 1.00 98.19 180 ALA A CA 1
ATOM 1354 C C . ALA A 1 180 ? -4.951 -10.5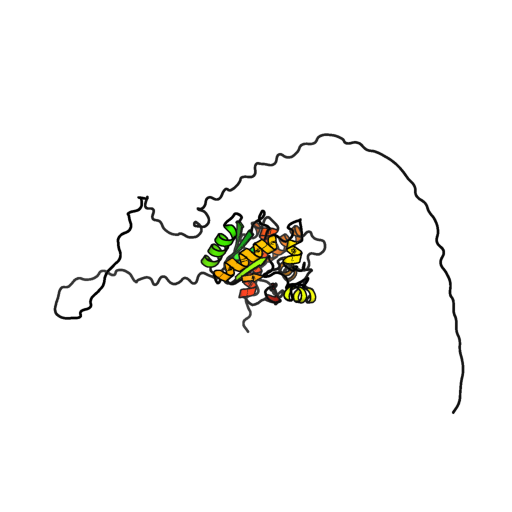78 -14.069 1.00 98.19 180 ALA A C 1
ATOM 1356 O O . ALA A 1 180 ? -5.810 -9.939 -14.677 1.00 98.19 180 ALA A O 1
ATOM 1357 N N . CYS A 1 181 ? -4.654 -10.347 -12.784 1.00 98.25 181 CYS A N 1
ATOM 1358 C CA . CYS A 1 181 ? -5.278 -9.299 -11.975 1.00 98.25 181 CYS A CA 1
ATOM 1359 C C . CYS A 1 181 ? -5.081 -7.900 -12.565 1.00 98.25 181 CYS A C 1
ATOM 1361 O O . CYS A 1 181 ? -6.042 -7.155 -12.721 1.00 98.25 181 CYS A O 1
ATOM 1363 N N . GLU A 1 182 ? -3.853 -7.563 -12.956 1.00 98.56 182 GLU A N 1
ATOM 1364 C CA . GLU A 1 182 ? -3.521 -6.249 -13.508 1.00 98.56 182 GLU A CA 1
ATOM 1365 C C . GLU A 1 182 ? -4.193 -6.015 -14.858 1.00 98.56 182 GLU A C 1
ATOM 1367 O O . GLU A 1 182 ? -4.667 -4.915 -15.131 1.00 98.56 182 GLU A O 1
ATOM 1372 N N . ARG A 1 183 ? -4.279 -7.053 -15.701 1.00 98.44 183 ARG A N 1
ATOM 1373 C CA . ARG A 1 183 ? -5.024 -6.984 -16.965 1.00 98.44 183 ARG A CA 1
ATOM 1374 C C . ARG A 1 183 ? -6.514 -6.766 -16.728 1.00 98.44 183 ARG A C 1
ATOM 1376 O O . ARG A 1 183 ? -7.131 -5.997 -17.459 1.00 98.44 183 ARG A O 1
ATOM 1383 N N . SER A 1 184 ? -7.086 -7.435 -15.725 1.00 98.25 184 SER A N 1
ATOM 1384 C CA . SER A 1 184 ? -8.483 -7.235 -15.329 1.00 98.25 184 SER A CA 1
ATOM 1385 C C . SER A 1 184 ? -8.717 -5.798 -14.851 1.00 98.25 184 SER A C 1
ATOM 1387 O O . SER A 1 184 ? -9.592 -5.111 -15.373 1.00 98.25 184 SER A O 1
ATOM 1389 N N . PHE A 1 185 ? -7.851 -5.296 -13.966 1.00 98.25 185 PHE A N 1
ATOM 1390 C CA . PHE A 1 185 ? -7.881 -3.912 -13.491 1.00 98.25 185 PHE A CA 1
ATOM 1391 C C . PHE A 1 185 ? -7.747 -2.897 -14.638 1.00 98.25 185 PHE A C 1
ATOM 1393 O O . PHE A 1 185 ? -8.514 -1.941 -14.723 1.00 98.25 185 PHE A O 1
ATOM 1400 N N . ALA A 1 186 ? -6.812 -3.114 -15.567 1.00 98.06 186 ALA A N 1
ATOM 1401 C CA . ALA A 1 186 ? -6.616 -2.222 -16.707 1.00 98.06 186 ALA A CA 1
ATOM 1402 C C . ALA A 1 186 ? -7.857 -2.152 -17.615 1.00 98.06 186 ALA A C 1
ATOM 1404 O O . ALA A 1 186 ? -8.184 -1.079 -18.118 1.00 98.06 186 ALA A O 1
ATOM 1405 N N . ARG A 1 187 ? -8.578 -3.270 -17.795 1.00 98.12 187 ARG A N 1
ATOM 1406 C CA . ARG A 1 187 ? -9.845 -3.303 -18.548 1.00 98.12 187 ARG A CA 1
ATOM 1407 C C . ARG A 1 187 ? -10.973 -2.548 -17.848 1.00 98.12 187 ARG A C 1
ATOM 1409 O O . ARG A 1 187 ? -11.830 -2.013 -18.540 1.00 98.12 187 ARG A O 1
ATOM 1416 N N . ALA A 1 188 ? -10.961 -2.478 -16.516 1.00 96.56 188 ALA A N 1
ATOM 1417 C CA . ALA A 1 188 ? -11.940 -1.705 -15.752 1.00 96.56 188 ALA A CA 1
ATOM 1418 C C . ALA A 1 188 ? -11.778 -0.183 -15.922 1.00 96.56 188 ALA A C 1
ATOM 1420 O O . ALA A 1 188 ? -12.692 0.571 -15.606 1.00 96.56 188 ALA A O 1
ATOM 1421 N N . GLY A 1 189 ? -10.634 0.289 -16.437 1.00 95.75 189 GLY A N 1
ATOM 1422 C CA . GLY A 1 189 ? -10.464 1.685 -16.848 1.00 95.75 189 GLY A CA 1
ATOM 1423 C C . GLY A 1 189 ? -10.395 2.705 -15.705 1.00 95.75 189 GLY A C 1
ATOM 1424 O O . GLY A 1 189 ? -10.572 3.893 -15.955 1.00 95.75 189 GLY A O 1
ATOM 1425 N N . ILE A 1 190 ? -10.115 2.272 -14.468 1.00 94.62 190 ILE A N 1
ATOM 1426 C CA . ILE A 1 190 ? -10.061 3.144 -13.278 1.00 94.62 190 ILE A CA 1
ATOM 1427 C C . ILE A 1 190 ? -8.917 4.158 -13.401 1.00 94.62 190 ILE A C 1
ATOM 1429 O O . ILE A 1 190 ? -9.117 5.367 -13.312 1.00 94.62 190 ILE A O 1
ATOM 1433 N N . CYS A 1 191 ? -7.694 3.666 -13.606 1.00 96.06 191 CYS A N 1
ATOM 1434 C CA . CYS A 1 191 ? -6.518 4.476 -13.905 1.00 96.06 191 CYS A CA 1
ATOM 1435 C C . CYS A 1 191 ? -5.433 3.620 -14.580 1.00 96.06 191 CYS A C 1
ATOM 1437 O O . CYS A 1 191 ? -5.573 2.406 -14.728 1.00 96.06 191 CYS A O 1
ATOM 1439 N N . GLY A 1 192 ? -4.340 4.251 -15.015 1.00 96.00 192 GLY A N 1
ATOM 1440 C CA . GLY A 1 192 ? -3.205 3.530 -15.592 1.00 96.00 192 GLY A CA 1
ATOM 1441 C C . GLY A 1 192 ? -2.408 2.774 -14.527 1.00 96.00 192 GLY A C 1
ATOM 1442 O O . GLY A 1 192 ? -2.002 3.365 -13.526 1.00 96.00 192 GLY A O 1
ATOM 1443 N N . ILE A 1 193 ? -2.128 1.496 -14.783 1.00 96.25 193 ILE A N 1
ATOM 1444 C CA . ILE A 1 193 ? -1.230 0.656 -13.982 1.00 96.25 193 ILE A CA 1
ATOM 1445 C C . ILE A 1 193 ? 0.018 0.304 -14.795 1.00 96.25 193 ILE A C 1
ATOM 1447 O O . ILE A 1 193 ? -0.053 0.088 -16.006 1.00 96.25 193 ILE A O 1
ATOM 1451 N N . ARG A 1 194 ? 1.177 0.240 -14.135 1.00 96.44 194 ARG A N 1
ATOM 1452 C CA . ARG A 1 194 ? 2.367 -0.385 -14.719 1.00 96.44 194 ARG A CA 1
ATOM 1453 C C . ARG A 1 194 ? 2.302 -1.878 -14.421 1.00 96.44 194 ARG A C 1
ATOM 1455 O O . ARG A 1 194 ? 2.270 -2.251 -13.256 1.00 96.44 194 ARG A O 1
ATOM 1462 N N . PHE A 1 195 ? 2.305 -2.703 -15.462 1.00 97.94 195 PHE A N 1
ATOM 1463 C CA . PHE A 1 195 ? 2.291 -4.152 -15.295 1.00 97.94 195 PHE A CA 1
ATOM 1464 C C . PHE A 1 195 ? 3.568 -4.671 -14.642 1.00 97.94 195 PHE A C 1
ATOM 1466 O O . PHE A 1 195 ? 4.674 -4.210 -14.942 1.00 97.94 195 PHE A O 1
ATOM 1473 N N . THR A 1 196 ? 3.385 -5.642 -13.754 1.00 98.19 196 THR A N 1
ATOM 1474 C CA . THR A 1 196 ? 4.471 -6.372 -13.114 1.00 98.19 196 THR A CA 1
ATOM 1475 C C . THR A 1 196 ? 5.008 -7.394 -14.107 1.00 98.19 196 THR A C 1
ATOM 1477 O O . THR A 1 196 ? 4.231 -8.219 -14.588 1.00 98.19 196 THR A O 1
ATOM 1480 N N . PRO A 1 197 ? 6.309 -7.367 -14.439 1.00 97.69 197 PRO A N 1
ATOM 1481 C CA . PRO A 1 197 ? 6.885 -8.335 -15.362 1.00 97.69 197 PRO A CA 1
ATOM 1482 C C . PRO A 1 197 ? 7.096 -9.696 -14.681 1.00 97.69 197 PRO A C 1
ATOM 1484 O O . PRO A 1 197 ? 6.868 -9.863 -13.479 1.00 97.69 197 PRO A O 1
ATOM 1487 N N . SER A 1 198 ? 7.588 -10.674 -15.440 1.00 97.81 198 SER A N 1
ATOM 1488 C CA . SER A 1 198 ? 8.122 -11.908 -14.865 1.00 97.81 198 SER A CA 1
ATOM 1489 C C . SER A 1 198 ? 9.426 -11.643 -14.096 1.00 97.81 198 SER A C 1
ATOM 1491 O O . SER A 1 198 ? 10.139 -10.664 -14.350 1.00 97.81 198 SER A O 1
ATOM 1493 N N . ALA A 1 199 ? 9.773 -12.545 -13.174 1.00 97.00 199 ALA A N 1
ATOM 1494 C CA . ALA A 1 199 ? 11.004 -12.443 -12.387 1.00 97.00 199 ALA A CA 1
ATOM 1495 C C . ALA A 1 199 ? 12.268 -12.410 -13.271 1.00 97.00 199 ALA A C 1
ATOM 1497 O O . ALA A 1 199 ? 13.191 -11.646 -13.000 1.00 97.00 199 ALA A O 1
ATOM 1498 N N . ALA A 1 200 ? 12.293 -13.189 -14.359 1.00 95.81 200 ALA A N 1
ATOM 1499 C CA . ALA A 1 200 ? 13.421 -13.234 -15.292 1.00 95.81 200 ALA A CA 1
ATOM 1500 C C . ALA A 1 200 ? 13.636 -11.886 -16.001 1.00 95.81 200 ALA A C 1
ATOM 1502 O O . ALA A 1 200 ? 14.761 -11.392 -16.082 1.00 95.81 200 ALA A O 1
ATOM 1503 N N . VAL A 1 201 ? 12.551 -11.247 -16.451 1.00 95.25 201 VAL A N 1
ATOM 1504 C CA . VAL A 1 201 ? 12.605 -9.918 -17.078 1.00 95.25 201 VAL A CA 1
ATOM 1505 C C . VAL A 1 201 ? 13.049 -8.855 -16.074 1.00 95.25 201 VAL A C 1
ATOM 1507 O O . VAL A 1 201 ? 13.822 -7.963 -16.426 1.00 95.25 201 VAL A O 1
ATOM 1510 N N . ALA A 1 202 ? 12.593 -8.941 -14.821 1.00 95.12 202 ALA A N 1
ATOM 1511 C CA . ALA A 1 202 ? 13.042 -8.037 -13.768 1.00 95.12 202 ALA A CA 1
ATOM 1512 C C . ALA A 1 202 ? 14.546 -8.193 -13.477 1.00 95.12 202 ALA A C 1
ATOM 1514 O O . ALA A 1 202 ? 15.256 -7.189 -13.419 1.00 95.12 202 ALA A O 1
ATOM 1515 N N . ALA A 1 203 ? 15.033 -9.434 -13.368 1.00 94.00 203 ALA A N 1
ATOM 1516 C CA . ALA A 1 203 ? 16.431 -9.756 -13.076 1.00 94.00 203 ALA A CA 1
ATOM 1517 C C . ALA A 1 203 ? 17.402 -9.353 -14.199 1.00 94.00 203 ALA A C 1
ATOM 1519 O O . ALA A 1 203 ? 18.548 -9.006 -13.926 1.00 94.00 203 ALA A O 1
ATOM 1520 N N . ALA A 1 204 ? 16.948 -9.346 -15.456 1.00 94.38 204 ALA A N 1
ATOM 1521 C CA . ALA A 1 204 ? 17.758 -8.921 -16.598 1.00 94.38 204 ALA A CA 1
ATOM 1522 C C . ALA A 1 204 ? 18.065 -7.407 -16.614 1.00 94.38 204 ALA A C 1
ATOM 1524 O O . ALA A 1 204 ? 18.882 -6.947 -17.414 1.00 94.38 204 ALA A O 1
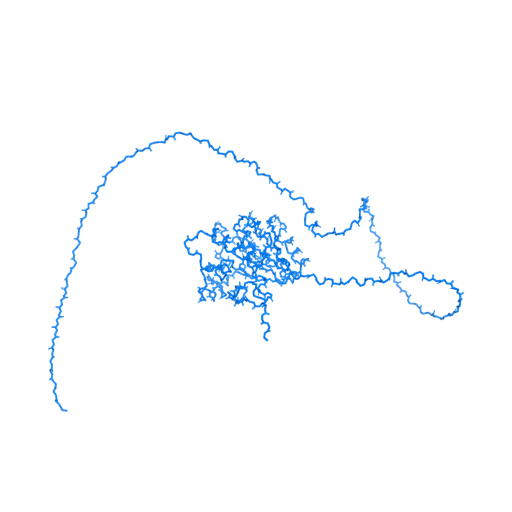ATOM 1525 N N . ARG A 1 205 ? 17.419 -6.601 -15.757 1.00 93.06 205 ARG A N 1
ATOM 1526 C CA . ARG A 1 205 ? 17.657 -5.154 -15.691 1.00 93.06 205 ARG A CA 1
ATOM 1527 C C . ARG A 1 205 ? 18.855 -4.803 -14.814 1.00 93.06 205 ARG A C 1
ATOM 1529 O O . ARG A 1 205 ? 18.866 -5.071 -13.617 1.00 93.06 205 ARG A O 1
ATOM 1536 N N . ALA A 1 206 ? 19.793 -4.049 -15.381 1.00 91.12 206 ALA A N 1
ATOM 1537 C CA . ALA A 1 206 ? 20.950 -3.537 -14.646 1.00 91.12 206 ALA A CA 1
ATOM 1538 C C . ALA A 1 206 ? 20.605 -2.434 -13.621 1.00 91.12 206 ALA A C 1
ATOM 1540 O O . ALA A 1 206 ? 21.319 -2.259 -12.639 1.00 91.12 206 ALA A O 1
ATOM 1541 N N . ASP A 1 207 ? 19.515 -1.685 -13.822 1.00 91.75 207 ASP A N 1
ATOM 1542 C CA . ASP A 1 207 ? 19.173 -0.501 -13.016 1.00 91.75 207 ASP A CA 1
ATOM 1543 C C . ASP A 1 207 ? 18.407 -0.803 -11.717 1.00 91.75 207 ASP A C 1
ATOM 1545 O O . ASP A 1 207 ? 18.038 0.125 -10.997 1.00 91.75 207 ASP A O 1
ATOM 1549 N N . ARG A 1 208 ? 18.158 -2.089 -11.414 1.00 88.50 208 ARG A N 1
ATOM 1550 C CA . ARG A 1 208 ? 17.455 -2.558 -10.202 1.00 88.50 208 ARG A CA 1
ATOM 1551 C C . ARG A 1 208 ? 16.086 -1.886 -10.002 1.00 88.50 208 ARG A C 1
ATOM 1553 O O . ARG A 1 208 ? 15.587 -1.809 -8.881 1.00 88.50 208 ARG A O 1
ATOM 1560 N N . TYR A 1 209 ? 15.450 -1.425 -11.084 1.00 93.38 209 TYR A N 1
ATOM 1561 C CA . TYR A 1 209 ? 14.184 -0.685 -11.036 1.00 93.38 209 TYR A CA 1
ATOM 1562 C C . TYR A 1 209 ? 13.078 -1.412 -10.250 1.00 93.38 209 TYR A C 1
ATOM 1564 O O . TYR A 1 209 ? 12.279 -0.769 -9.572 1.00 93.38 209 TYR A O 1
ATOM 1572 N N . TYR A 1 210 ? 13.048 -2.746 -10.308 1.00 96.31 210 TYR A N 1
ATOM 1573 C CA . TYR A 1 210 ? 12.046 -3.583 -9.644 1.00 96.31 210 TYR A CA 1
ATOM 1574 C C . TYR A 1 210 ? 12.443 -4.060 -8.236 1.00 96.31 210 TYR A C 1
ATOM 1576 O O . TYR A 1 210 ? 11.747 -4.897 -7.668 1.00 96.31 210 TYR A O 1
ATOM 1584 N N . GLU A 1 211 ? 13.507 -3.519 -7.629 1.00 96.12 211 GLU A N 1
ATOM 1585 C CA . GLU A 1 211 ? 13.935 -3.908 -6.272 1.00 96.12 211 GLU A CA 1
ATOM 1586 C C . GLU A 1 211 ? 12.829 -3.716 -5.219 1.00 96.12 211 GLU A C 1
ATOM 1588 O O . GLU A 1 211 ? 12.738 -4.473 -4.256 1.00 96.12 211 GLU A O 1
ATOM 1593 N N . TRP A 1 212 ? 11.957 -2.722 -5.389 1.00 97.69 212 TRP A N 1
ATOM 1594 C CA . TRP A 1 212 ? 10.817 -2.526 -4.492 1.00 97.69 212 TRP A CA 1
ATOM 1595 C C . TRP A 1 212 ? 9.802 -3.683 -4.574 1.00 97.69 212 TRP A C 1
ATOM 1597 O O . TRP A 1 212 ? 9.196 -4.012 -3.561 1.00 97.69 212 TRP A O 1
ATOM 1607 N N . ILE A 1 213 ? 9.666 -4.353 -5.728 1.00 98.38 213 ILE A N 1
ATOM 1608 C CA . ILE A 1 213 ? 8.832 -5.559 -5.855 1.00 98.38 213 ILE A CA 1
ATOM 1609 C C . ILE A 1 213 ? 9.495 -6.723 -5.118 1.00 98.38 213 ILE A C 1
ATOM 1611 O O . ILE A 1 213 ? 8.825 -7.387 -4.338 1.00 98.38 213 ILE A O 1
ATOM 1615 N N . GLU A 1 214 ? 10.807 -6.935 -5.290 1.00 98.06 214 GLU A N 1
ATOM 1616 C CA . GLU A 1 214 ? 11.563 -7.948 -4.527 1.00 98.06 214 GLU A CA 1
ATOM 1617 C C . GLU A 1 214 ? 11.344 -7.765 -3.014 1.00 98.06 214 GLU A C 1
ATOM 1619 O O . GLU A 1 214 ? 10.965 -8.700 -2.311 1.00 98.06 214 GLU A O 1
ATOM 1624 N N . HIS A 1 215 ? 11.505 -6.532 -2.528 1.00 98.12 215 HIS A N 1
ATOM 1625 C CA . HIS A 1 215 ? 11.332 -6.181 -1.119 1.00 98.12 215 HIS A CA 1
ATOM 1626 C C . HIS A 1 215 ? 9.878 -6.339 -0.638 1.00 98.12 215 HIS A C 1
ATOM 1628 O O . HIS A 1 215 ? 9.633 -6.771 0.489 1.00 98.12 215 HIS A O 1
ATOM 1634 N N . GLY A 1 216 ? 8.902 -6.042 -1.499 1.00 98.44 216 GLY A N 1
ATOM 1635 C CA . GLY A 1 216 ? 7.487 -6.291 -1.235 1.00 98.44 216 GLY A CA 1
ATOM 1636 C C . GLY A 1 216 ? 7.172 -7.781 -1.123 1.00 98.44 216 GLY A C 1
ATOM 1637 O O . GLY A 1 216 ? 6.467 -8.185 -0.203 1.00 98.44 216 GLY A O 1
ATOM 1638 N N . LEU A 1 217 ? 7.730 -8.616 -2.003 1.00 98.75 217 LEU A N 1
ATOM 1639 C CA . LEU A 1 217 ? 7.536 -10.068 -1.976 1.00 98.75 217 LEU A CA 1
ATOM 1640 C C . LEU A 1 217 ? 8.139 -10.715 -0.721 1.00 98.75 217 LEU A C 1
ATOM 1642 O O . LEU A 1 217 ? 7.531 -11.628 -0.161 1.00 98.75 217 LEU A O 1
ATOM 1646 N N . GLU A 1 218 ? 9.279 -10.212 -0.237 1.00 98.69 218 GLU A N 1
ATOM 1647 C CA . GLU A 1 218 ? 9.845 -10.602 1.064 1.00 98.69 218 GLU A CA 1
ATOM 1648 C C . GLU A 1 218 ? 8.860 -10.316 2.210 1.00 98.69 218 GLU A C 1
ATOM 1650 O O . GLU A 1 218 ? 8.614 -11.181 3.056 1.00 98.69 218 GLU A O 1
ATOM 1655 N N . LEU A 1 219 ? 8.244 -9.128 2.215 1.00 98.75 219 LEU A N 1
ATOM 1656 C CA . LEU A 1 219 ? 7.239 -8.746 3.208 1.00 98.75 219 LEU A CA 1
ATOM 1657 C C . LEU A 1 219 ? 5.964 -9.595 3.107 1.00 98.75 219 LEU A C 1
ATOM 1659 O O . LEU A 1 219 ? 5.469 -10.078 4.126 1.00 98.75 219 LEU A O 1
ATOM 1663 N N . TRP A 1 220 ? 5.459 -9.827 1.894 1.00 98.69 220 TRP A N 1
ATOM 1664 C CA . TRP A 1 220 ? 4.319 -10.709 1.638 1.00 98.69 220 TRP A CA 1
ATOM 1665 C C . TRP A 1 220 ? 4.547 -12.106 2.215 1.00 98.69 220 TRP A C 1
ATOM 1667 O O . TRP A 1 220 ? 3.685 -12.625 2.926 1.00 98.69 220 TRP A O 1
ATOM 1677 N N . ALA A 1 221 ? 5.706 -12.707 1.940 1.00 98.56 221 ALA A N 1
ATOM 1678 C CA . ALA A 1 221 ? 6.057 -14.019 2.470 1.00 98.56 221 ALA A CA 1
ATOM 1679 C C . ALA A 1 221 ? 6.100 -14.009 4.007 1.00 98.56 221 ALA A C 1
ATOM 1681 O O . ALA A 1 221 ? 5.488 -14.864 4.647 1.00 98.56 221 ALA A O 1
ATOM 1682 N N . ALA A 1 222 ? 6.754 -13.011 4.609 1.00 98.69 222 ALA A N 1
ATOM 1683 C CA . ALA A 1 222 ? 6.888 -12.905 6.060 1.00 98.69 222 ALA A CA 1
ATOM 1684 C C . ALA A 1 222 ? 5.542 -12.737 6.790 1.00 98.69 222 ALA A C 1
ATOM 1686 O O . ALA A 1 222 ? 5.355 -13.326 7.860 1.00 98.69 222 ALA A O 1
ATOM 1687 N N . LEU A 1 223 ? 4.614 -11.961 6.222 1.00 98.56 223 LEU A N 1
ATOM 1688 C CA . LEU A 1 223 ? 3.271 -11.748 6.772 1.00 98.56 223 LEU A CA 1
ATOM 1689 C C . LEU A 1 223 ? 2.393 -12.997 6.635 1.00 98.56 223 LEU A C 1
ATOM 1691 O O . LEU A 1 223 ? 1.737 -13.388 7.602 1.00 98.56 223 LEU A O 1
ATOM 1695 N N . ARG A 1 224 ? 2.431 -13.674 5.479 1.00 97.56 224 ARG A N 1
ATOM 1696 C CA . ARG A 1 224 ? 1.671 -14.917 5.255 1.00 97.56 224 ARG A CA 1
ATOM 1697 C C . ARG A 1 224 ? 2.108 -16.036 6.195 1.00 97.56 224 ARG A C 1
ATOM 1699 O O . ARG A 1 224 ? 1.253 -16.697 6.771 1.00 97.56 224 ARG A O 1
ATOM 1706 N N . THR A 1 225 ? 3.413 -16.203 6.419 1.00 98.19 225 THR A N 1
ATOM 1707 C CA . THR A 1 225 ? 3.939 -17.192 7.379 1.00 98.19 225 THR A CA 1
ATOM 1708 C C . THR A 1 225 ? 3.452 -16.940 8.810 1.00 98.19 225 THR A C 1
ATOM 1710 O O . THR A 1 225 ? 3.332 -17.875 9.594 1.00 98.19 225 THR A O 1
ATOM 1713 N N . ARG A 1 226 ? 3.124 -15.689 9.154 1.00 97.75 226 ARG A N 1
ATOM 1714 C CA . ARG A 1 226 ? 2.562 -15.304 10.460 1.00 97.75 226 ARG A CA 1
ATOM 1715 C C . ARG A 1 226 ? 1.032 -15.330 10.505 1.00 97.75 226 ARG A C 1
ATOM 1717 O O . ARG A 1 226 ? 0.455 -14.944 11.518 1.00 97.75 226 ARG A O 1
ATOM 1724 N N . GLY A 1 227 ? 0.375 -15.754 9.424 1.00 97.62 227 GLY A N 1
ATOM 1725 C CA . GLY A 1 227 ? -1.084 -15.778 9.321 1.00 97.62 227 GLY A CA 1
ATOM 1726 C C . GLY A 1 227 ? -1.725 -14.388 9.326 1.00 97.62 227 GLY A C 1
ATOM 1727 O O . GLY A 1 227 ? -2.891 -14.262 9.690 1.00 97.62 227 GLY A O 1
ATOM 1728 N N . VAL A 1 228 ? -0.979 -13.338 8.963 1.00 97.88 228 VAL A N 1
ATOM 1729 C CA . VAL A 1 228 ? -1.512 -11.972 8.917 1.00 97.88 228 VAL A CA 1
ATOM 1730 C C . VAL A 1 228 ? -2.326 -11.785 7.629 1.00 97.88 228 VAL A C 1
ATOM 1732 O O . VAL A 1 228 ? -1.800 -12.067 6.548 1.00 97.88 228 VAL A O 1
ATOM 1735 N N . PRO A 1 229 ? -3.579 -11.299 7.705 1.00 97.56 229 PRO A N 1
ATOM 1736 C CA . PRO A 1 229 ? -4.406 -11.050 6.527 1.00 97.56 229 PRO A CA 1
ATOM 1737 C C . PRO A 1 229 ? -3.838 -9.889 5.702 1.00 97.56 229 PRO A C 1
ATOM 1739 O O . PRO A 1 229 ? -3.615 -8.789 6.211 1.00 97.56 229 PRO A O 1
ATOM 1742 N N . VAL A 1 230 ? -3.592 -10.136 4.415 1.00 98.31 230 VAL A N 1
ATOM 1743 C CA . VAL A 1 230 ? -2.876 -9.221 3.513 1.00 98.31 230 VAL A CA 1
ATOM 1744 C C . VAL A 1 230 ? -3.586 -9.070 2.170 1.00 98.31 230 VAL A C 1
ATOM 1746 O O . VAL A 1 230 ? -4.025 -10.061 1.586 1.00 98.31 230 VAL A O 1
ATOM 1749 N N . ILE A 1 231 ? -3.637 -7.839 1.659 1.00 98.62 231 ILE A N 1
ATOM 1750 C CA . ILE A 1 231 ? -4.155 -7.485 0.328 1.00 98.62 231 ILE A CA 1
ATOM 1751 C C . ILE A 1 231 ? -3.154 -6.613 -0.427 1.00 98.62 231 ILE A C 1
ATOM 1753 O O . ILE A 1 231 ? -2.381 -5.859 0.169 1.00 98.62 231 ILE A O 1
ATOM 1757 N N . GLU A 1 232 ? -3.172 -6.702 -1.753 1.00 98.75 232 GLU A N 1
ATOM 1758 C CA . GLU A 1 232 ? -2.430 -5.776 -2.601 1.00 98.75 232 GLU A CA 1
ATOM 1759 C C . GLU A 1 232 ? -3.262 -4.509 -2.792 1.00 98.75 232 GLU A C 1
ATOM 1761 O O . GLU A 1 232 ? -4.438 -4.570 -3.138 1.00 98.75 232 GLU A O 1
ATOM 1766 N N . CYS A 1 233 ? -2.646 -3.355 -2.569 1.00 98.50 233 CYS A N 1
ATOM 1767 C CA . CYS A 1 233 ? -3.251 -2.051 -2.779 1.00 98.50 233 CYS A CA 1
ATOM 1768 C C . CYS A 1 233 ? -2.478 -1.318 -3.869 1.00 98.50 233 CYS A C 1
ATOM 1770 O O . CYS A 1 233 ? -1.257 -1.363 -3.906 1.00 98.50 233 CYS A O 1
ATOM 1772 N N . PHE A 1 234 ? -3.187 -0.583 -4.721 1.00 98.00 234 PHE A N 1
ATOM 1773 C CA . PHE A 1 234 ? -2.578 0.371 -5.640 1.00 98.00 234 PHE A CA 1
ATOM 1774 C C . PHE A 1 234 ? -3.066 1.777 -5.270 1.00 98.00 234 PHE A C 1
ATOM 1776 O O . PHE A 1 234 ? -4.130 2.191 -5.737 1.00 98.00 234 PHE A O 1
ATOM 1783 N N . PRO A 1 235 ? -2.323 2.551 -4.453 1.00 98.25 235 PRO A N 1
ATOM 1784 C CA . PRO A 1 235 ? -2.799 3.817 -3.891 1.00 98.25 235 PRO A CA 1
ATOM 1785 C C . PRO A 1 235 ? -3.285 4.817 -4.936 1.00 98.25 235 PRO A C 1
ATOM 1787 O O . PRO A 1 235 ? -4.228 5.561 -4.691 1.00 98.25 235 PRO A O 1
ATOM 1790 N N . THR A 1 236 ? -2.701 4.825 -6.139 1.00 97.81 236 THR A N 1
ATOM 1791 C CA . THR A 1 236 ? -3.191 5.684 -7.231 1.00 97.81 236 THR A CA 1
ATOM 1792 C C . THR A 1 236 ? -4.626 5.333 -7.639 1.00 97.81 236 THR A C 1
ATOM 1794 O O . THR A 1 236 ? -5.399 6.243 -7.935 1.00 97.81 236 THR A O 1
ATOM 1797 N N . ALA A 1 237 ? -5.010 4.055 -7.637 1.00 97.94 237 ALA A N 1
ATOM 1798 C CA . ALA A 1 237 ? -6.391 3.641 -7.871 1.00 97.94 237 ALA A CA 1
ATOM 1799 C C . ALA A 1 237 ? -7.305 4.068 -6.717 1.00 97.94 237 ALA A C 1
ATOM 1801 O O . ALA A 1 237 ? -8.335 4.684 -6.981 1.00 97.94 237 ALA A O 1
ATOM 1802 N N . SER A 1 238 ? -6.891 3.858 -5.462 1.00 98.19 238 SER A N 1
ATOM 1803 C CA . SER A 1 238 ? -7.661 4.288 -4.284 1.00 98.19 238 SER A CA 1
ATOM 1804 C C . SER A 1 238 ? -7.925 5.795 -4.295 1.00 98.19 238 SER A C 1
ATOM 1806 O O . SER A 1 238 ? -9.068 6.236 -4.202 1.00 98.19 238 SER A O 1
ATOM 1808 N N . TRP A 1 239 ? -6.891 6.603 -4.546 1.00 97.81 239 TRP A N 1
ATOM 1809 C CA . TRP A 1 239 ? -7.044 8.048 -4.712 1.00 97.81 239 TRP A CA 1
ATOM 1810 C C . TRP A 1 239 ? -7.969 8.424 -5.868 1.00 97.81 239 TRP A C 1
ATOM 1812 O O . TRP A 1 239 ? -8.726 9.382 -5.750 1.00 97.81 239 TRP A O 1
ATOM 1822 N N . THR A 1 240 ? -7.911 7.693 -6.983 1.00 96.88 240 THR A N 1
ATOM 1823 C CA . THR A 1 240 ? -8.769 7.962 -8.145 1.00 96.88 240 THR A CA 1
ATOM 1824 C C . THR A 1 240 ? -10.233 7.670 -7.838 1.00 96.88 240 THR A C 1
ATOM 1826 O O . THR A 1 240 ? -11.097 8.424 -8.273 1.00 96.88 240 THR A O 1
ATOM 1829 N N . ARG A 1 241 ? -10.511 6.622 -7.059 1.00 96.88 241 ARG A N 1
ATOM 1830 C CA . ARG A 1 241 ? -11.868 6.253 -6.647 1.00 96.88 241 ARG A CA 1
ATOM 1831 C C . ARG A 1 241 ? -12.483 7.264 -5.689 1.00 96.88 241 ARG A C 1
ATOM 1833 O O . ARG A 1 241 ? -13.621 7.654 -5.901 1.00 96.88 241 ARG A O 1
ATOM 1840 N N . TRP A 1 242 ? -11.730 7.738 -4.698 1.00 95.69 242 TRP A N 1
ATOM 1841 C CA . TRP A 1 242 ? -12.264 8.694 -3.718 1.00 95.69 242 TRP A CA 1
ATOM 1842 C C . TRP A 1 242 ? -12.258 10.148 -4.198 1.00 95.69 242 TRP A C 1
ATOM 1844 O O . TRP A 1 242 ? -13.134 10.922 -3.836 1.00 95.69 242 TRP A O 1
ATOM 1854 N N . HIS A 1 243 ? -11.250 10.550 -4.977 1.00 95.00 243 HIS A N 1
ATOM 1855 C CA . HIS A 1 243 ? -10.994 11.966 -5.294 1.00 95.00 243 HIS A CA 1
ATOM 1856 C C . HIS A 1 243 ? -11.064 12.294 -6.789 1.00 95.00 243 HIS A C 1
ATOM 1858 O O . HIS A 1 243 ? -10.739 13.407 -7.221 1.00 95.00 243 HIS A O 1
ATOM 1864 N N . GLY A 1 244 ? -11.426 11.308 -7.605 1.00 95.38 244 GLY A N 1
ATOM 1865 C CA . GLY A 1 244 ? -11.401 11.414 -9.054 1.00 95.38 244 GLY A CA 1
ATOM 1866 C C . GLY A 1 244 ? -9.982 11.440 -9.646 1.00 95.38 244 GLY A C 1
ATOM 1867 O O . GLY A 1 244 ? -8.966 11.445 -8.935 1.00 95.38 244 GLY A O 1
ATOM 1868 N N . PRO A 1 245 ? -9.881 11.470 -10.985 1.00 95.25 245 PRO A N 1
ATOM 1869 C CA . PRO A 1 245 ? -8.606 11.398 -11.683 1.00 95.25 245 PRO A CA 1
ATOM 1870 C C . PRO A 1 245 ? -7.684 12.581 -11.348 1.00 95.25 245 PRO A C 1
ATOM 1872 O O . PRO A 1 245 ? -8.101 13.729 -11.159 1.00 95.25 245 PRO A O 1
ATOM 1875 N N . ARG A 1 246 ? -6.373 12.313 -11.336 1.00 95.06 246 ARG A N 1
ATOM 1876 C CA . ARG A 1 246 ? -5.338 13.322 -11.044 1.00 95.06 246 ARG A CA 1
ATOM 1877 C C . ARG A 1 246 ? -5.408 14.541 -11.972 1.00 95.06 246 ARG A C 1
ATOM 1879 O O . ARG A 1 246 ? -5.223 15.674 -11.513 1.00 95.06 246 ARG A O 1
ATOM 1886 N N . GLY A 1 247 ? -5.673 14.311 -13.260 1.00 92.88 247 GLY A N 1
ATOM 1887 C CA . GLY A 1 247 ? -5.642 15.346 -14.293 1.00 92.88 247 GLY A CA 1
ATOM 1888 C C . GLY A 1 247 ? -4.254 16.006 -14.403 1.00 92.88 247 GLY A C 1
ATOM 1889 O O . GLY A 1 247 ? -3.241 15.311 -14.263 1.00 92.88 247 GLY A O 1
ATOM 1890 N N . PRO A 1 248 ? -4.172 17.335 -14.611 1.00 94.25 248 PRO A N 1
ATOM 1891 C CA . PRO A 1 248 ? -2.901 18.042 -14.803 1.00 94.25 248 PRO A CA 1
ATOM 1892 C C . PRO A 1 248 ? -2.120 18.277 -13.499 1.00 94.25 248 PRO A C 1
ATOM 1894 O O . PRO A 1 248 ? -0.969 18.708 -13.533 1.00 94.25 248 PRO A O 1
ATOM 1897 N N . ARG A 1 249 ? -2.723 18.008 -12.333 1.00 95.19 249 ARG A 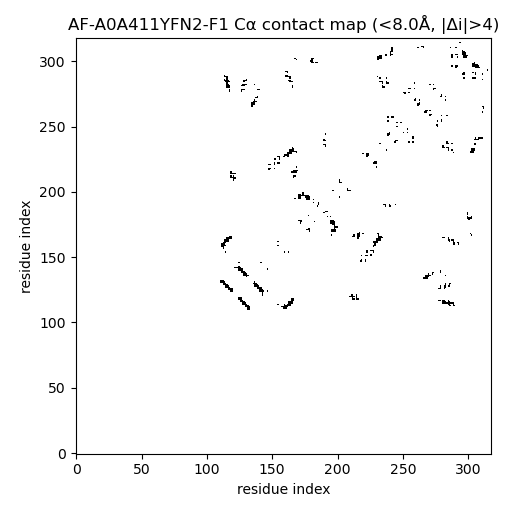N 1
ATOM 1898 C CA . ARG A 1 249 ? -2.107 18.256 -11.022 1.00 95.19 249 ARG A CA 1
ATOM 1899 C C . ARG A 1 249 ? -0.884 17.366 -10.813 1.00 95.19 249 ARG A C 1
ATOM 1901 O O . ARG A 1 249 ? -0.867 16.198 -11.217 1.00 95.19 249 ARG A O 1
ATOM 1908 N N . SER A 1 250 ? 0.118 17.871 -10.094 1.00 96.75 250 SER A N 1
ATOM 1909 C CA . SER A 1 250 ? 1.213 17.014 -9.630 1.00 96.75 250 SER A CA 1
ATOM 1910 C C . SER A 1 250 ? 0.686 15.922 -8.691 1.00 96.75 250 SER A C 1
ATOM 1912 O O . SER A 1 250 ? -0.321 16.099 -7.997 1.00 96.75 250 SER A O 1
ATOM 1914 N N . ARG A 1 251 ? 1.388 14.784 -8.632 1.00 95.81 251 ARG A N 1
ATOM 1915 C CA . ARG A 1 251 ? 1.029 13.662 -7.747 1.00 95.81 251 ARG A CA 1
ATOM 1916 C C . ARG A 1 251 ? 0.925 14.095 -6.280 1.00 95.81 251 ARG A C 1
ATOM 1918 O O . ARG A 1 251 ? -0.009 13.685 -5.590 1.00 95.81 251 ARG A O 1
ATOM 1925 N N . ALA A 1 252 ? 1.839 14.961 -5.838 1.00 96.75 252 ALA A N 1
ATOM 1926 C CA . ALA A 1 252 ? 1.889 15.456 -4.468 1.00 96.75 252 ALA A CA 1
ATOM 1927 C C . ALA A 1 252 ? 0.727 16.402 -4.133 1.00 96.75 252 ALA A C 1
ATOM 1929 O O . ALA A 1 252 ? 0.112 16.250 -3.083 1.00 96.75 252 ALA A O 1
ATOM 1930 N N . GLN A 1 253 ? 0.399 17.354 -5.016 1.00 97.56 253 GLN A N 1
ATOM 1931 C CA . GLN A 1 253 ? -0.741 18.256 -4.801 1.00 97.56 253 GLN A CA 1
ATOM 1932 C C . GLN A 1 253 ? -2.064 17.488 -4.793 1.00 97.56 253 GLN A C 1
ATOM 1934 O O . GLN A 1 253 ? -2.889 17.697 -3.909 1.00 97.56 253 GLN A O 1
ATOM 1939 N N . TRP A 1 254 ? -2.248 16.580 -5.754 1.00 97.88 254 TRP A N 1
ATOM 1940 C CA . TRP A 1 254 ? -3.475 15.797 -5.879 1.00 97.88 254 TRP A CA 1
ATOM 1941 C C . TRP A 1 254 ? -3.723 14.894 -4.668 1.00 97.88 254 TRP A C 1
ATOM 1943 O O . TRP A 1 254 ? -4.802 14.954 -4.091 1.00 97.88 254 TRP A O 1
ATOM 1953 N N . SER A 1 255 ? -2.721 14.122 -4.236 1.00 97.81 255 SER A N 1
ATOM 1954 C CA . SER A 1 255 ? -2.876 13.246 -3.063 1.00 97.81 255 SER A CA 1
ATOM 1955 C C . SER A 1 255 ? -2.985 13.998 -1.747 1.00 97.81 255 SER A C 1
ATOM 1957 O O . SER A 1 255 ? -3.701 13.552 -0.861 1.00 97.81 255 SER A O 1
ATOM 1959 N N . ARG A 1 256 ? -2.310 15.146 -1.601 1.00 98.12 256 ARG A N 1
ATOM 1960 C CA . ARG A 1 256 ? -2.477 15.990 -0.411 1.00 98.12 256 ARG A CA 1
ATOM 1961 C C . ARG A 1 256 ? -3.909 16.507 -0.302 1.00 98.12 256 ARG A C 1
ATOM 1963 O O . ARG A 1 256 ? -4.479 16.446 0.778 1.00 98.12 256 ARG A O 1
ATOM 1970 N N . ALA A 1 257 ? -4.480 16.985 -1.408 1.00 97.56 257 ALA A N 1
ATOM 1971 C CA . ALA A 1 257 ? -5.870 17.430 -1.436 1.00 97.56 257 ALA A CA 1
ATOM 1972 C C . ALA A 1 257 ? -6.843 16.274 -1.150 1.00 97.56 257 ALA A C 1
ATOM 1974 O O . ALA A 1 257 ? -7.753 16.448 -0.348 1.00 97.56 257 ALA A O 1
ATOM 1975 N N . ALA A 1 258 ? -6.611 15.098 -1.746 1.00 96.88 258 ALA A N 1
ATOM 1976 C CA . ALA A 1 258 ? -7.423 13.904 -1.504 1.00 96.88 258 ALA A CA 1
ATOM 1977 C C . ALA A 1 258 ? -7.414 13.494 -0.022 1.00 96.88 258 ALA A C 1
ATOM 1979 O O . ALA A 1 258 ? -8.468 13.318 0.580 1.00 96.88 258 ALA A O 1
ATOM 1980 N N . LEU A 1 259 ? -6.225 13.393 0.587 1.00 97.81 259 LEU A N 1
ATOM 1981 C CA . LEU A 1 259 ? -6.098 13.024 1.996 1.00 97.81 259 LEU A CA 1
ATOM 1982 C C . LEU A 1 259 ? -6.718 14.078 2.920 1.00 97.81 259 LEU A C 1
ATOM 1984 O O . LEU A 1 259 ? -7.364 13.706 3.888 1.00 97.81 259 LEU A O 1
ATOM 1988 N N . ALA A 1 260 ? -6.565 15.372 2.623 1.00 97.62 260 ALA A N 1
ATOM 1989 C CA . ALA A 1 260 ? -7.187 16.433 3.414 1.00 97.62 260 ALA A CA 1
ATOM 1990 C C . ALA A 1 260 ? -8.725 16.374 3.359 1.00 97.62 260 ALA A C 1
ATOM 1992 O O . ALA A 1 260 ? -9.375 16.519 4.391 1.00 97.62 260 ALA A O 1
ATOM 1993 N N . GLN A 1 261 ? -9.304 16.116 2.180 1.00 96.06 261 GLN A N 1
ATOM 1994 C CA . GLN A 1 261 ? -10.751 15.948 2.023 1.00 96.06 261 GLN A CA 1
ATOM 1995 C C . GLN A 1 261 ? -11.264 14.731 2.803 1.00 96.06 261 GLN A C 1
ATOM 1997 O O . GLN A 1 261 ? -12.244 14.844 3.533 1.00 96.06 261 GLN A O 1
ATOM 2002 N N . LEU A 1 262 ? -10.581 13.588 2.692 1.00 95.50 262 LEU A N 1
ATOM 2003 C CA . LEU A 1 262 ? -10.930 12.387 3.454 1.00 95.50 262 LEU A CA 1
ATOM 2004 C C . LEU A 1 262 ? -10.762 12.593 4.959 1.00 95.50 262 LEU A C 1
ATOM 2006 O O . LEU A 1 262 ? -11.606 12.147 5.724 1.00 95.50 262 LEU A O 1
ATOM 2010 N N . ALA A 1 263 ? -9.707 13.285 5.389 1.00 96.50 263 ALA A N 1
ATOM 2011 C CA . ALA A 1 263 ? -9.490 13.574 6.798 1.00 96.50 263 ALA A CA 1
ATOM 2012 C C . ALA A 1 263 ? -10.623 14.417 7.387 1.00 96.50 263 ALA A C 1
ATOM 2014 O O . ALA A 1 263 ? -11.102 14.101 8.467 1.00 96.50 263 ALA A O 1
ATOM 2015 N N . ALA A 1 264 ? -11.106 15.424 6.654 1.00 95.50 264 ALA A N 1
ATOM 2016 C C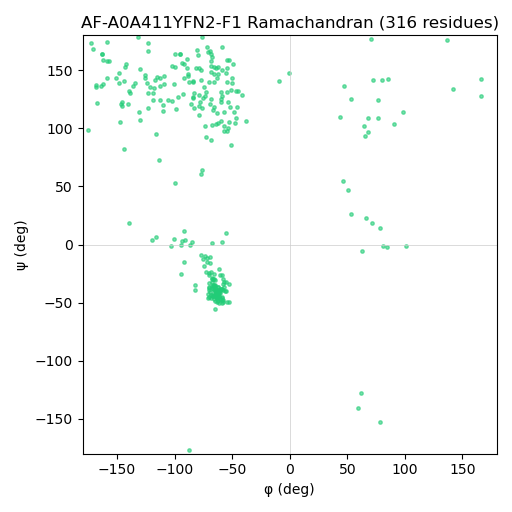A . ALA A 1 264 ? -12.256 16.215 7.080 1.00 95.50 264 ALA A CA 1
ATOM 2017 C C . ALA A 1 264 ? -13.564 15.403 7.079 1.00 95.50 264 ALA A C 1
ATOM 2019 O O . ALA A 1 264 ? -14.337 15.491 8.026 1.00 95.50 264 ALA A O 1
ATOM 2020 N N . GLY A 1 265 ? -13.813 14.604 6.034 1.00 93.88 265 GLY A N 1
ATOM 2021 C CA . GLY A 1 265 ? -15.055 13.833 5.900 1.00 93.88 265 GLY A CA 1
ATOM 2022 C C . GLY A 1 265 ? -15.171 12.636 6.849 1.00 93.88 265 GLY A C 1
ATOM 2023 O O . GLY A 1 265 ? -16.277 12.192 7.134 1.00 93.88 265 GLY A O 1
ATOM 2024 N N . LEU A 1 266 ? -14.043 12.115 7.334 1.00 92.62 266 LEU A N 1
ATOM 2025 C CA . LEU A 1 266 ? -13.972 10.919 8.182 1.00 92.62 266 LEU A CA 1
ATOM 2026 C C . LEU A 1 266 ? -13.435 11.199 9.592 1.00 92.62 266 LEU A C 1
ATOM 2028 O O . LEU A 1 266 ? -13.154 10.245 10.315 1.00 92.62 266 LEU A O 1
ATOM 2032 N N . ASP A 1 267 ? -13.217 12.470 9.936 1.00 94.81 267 ASP A N 1
ATOM 2033 C CA . ASP A 1 267 ? -12.564 12.902 11.179 1.00 94.81 267 ASP A CA 1
ATOM 2034 C C . ASP A 1 267 ? -11.216 12.188 11.435 1.00 94.81 267 ASP A C 1
ATOM 2036 O O . ASP A 1 267 ? -10.939 11.661 12.514 1.00 94.81 267 ASP A O 1
ATOM 2040 N N . LEU A 1 268 ? -10.357 12.111 10.404 1.00 96.25 268 LEU A N 1
ATOM 2041 C CA . LEU A 1 268 ? -9.049 11.460 10.541 1.00 96.25 268 LEU A CA 1
ATOM 2042 C C . LEU A 1 268 ? -8.058 12.379 11.245 1.00 96.25 268 LEU A C 1
ATOM 2044 O O . LEU A 1 268 ? -7.564 13.356 10.676 1.00 96.25 268 LEU A O 1
ATOM 2048 N N . GLN A 1 269 ? -7.682 11.994 12.456 1.00 97.50 269 GLN A N 1
ATOM 2049 C CA . GLN A 1 269 ? -6.668 12.687 13.240 1.00 97.50 269 GLN A CA 1
ATOM 2050 C C . GLN A 1 269 ? -5.265 12.223 12.839 1.00 97.50 269 GLN A C 1
ATOM 2052 O O . GLN A 1 269 ? -5.034 11.032 12.618 1.00 97.50 269 GLN A O 1
ATOM 2057 N N . GLY A 1 270 ? -4.301 13.143 12.783 1.00 97.06 270 GLY A N 1
ATOM 2058 C CA . GLY A 1 270 ? -2.901 12.829 12.481 1.00 97.06 270 GLY A CA 1
ATOM 2059 C C . GLY A 1 270 ? -2.575 12.747 10.987 1.00 97.06 270 GLY A C 1
ATOM 2060 O O . GLY A 1 270 ? -1.409 12.559 10.634 1.00 97.06 270 GLY A O 1
ATOM 2061 N N . ALA A 1 271 ? -3.559 12.911 10.093 1.00 96.81 271 ALA A N 1
ATOM 2062 C CA . ALA A 1 271 ? -3.367 12.865 8.641 1.00 96.81 271 ALA A CA 1
ATOM 2063 C C . ALA A 1 271 ? -2.342 13.902 8.132 1.00 96.81 271 ALA A C 1
ATOM 2065 O O . ALA A 1 271 ? -1.628 13.657 7.157 1.00 96.81 271 ALA A O 1
ATOM 2066 N N . GLU A 1 272 ? -2.204 15.037 8.820 1.00 96.19 272 GLU A N 1
ATOM 2067 C CA . GLU A 1 272 ? -1.208 16.079 8.560 1.00 96.19 272 GLU A CA 1
ATOM 2068 C C . GLU A 1 272 ? 0.245 15.594 8.708 1.00 96.19 272 GLU A C 1
ATOM 2070 O O . GLU A 1 272 ? 1.157 16.168 8.107 1.00 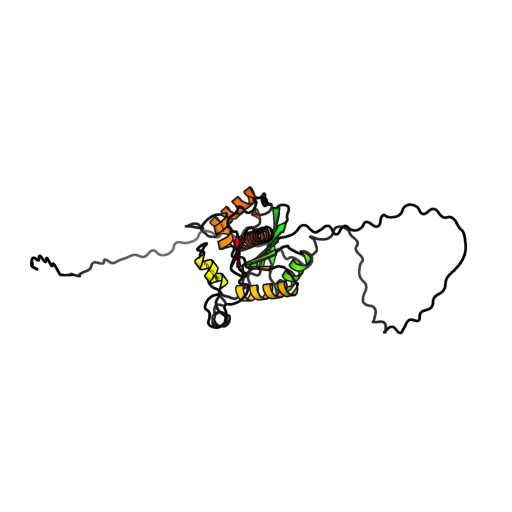96.19 272 GLU A O 1
ATOM 2075 N N . SER A 1 273 ? 0.467 14.493 9.434 1.00 97.44 273 SER A N 1
ATOM 2076 C CA . SER A 1 273 ? 1.785 13.867 9.588 1.00 97.44 273 SER A CA 1
ATOM 2077 C C . SER A 1 273 ? 2.275 13.161 8.312 1.00 97.44 273 SER A C 1
ATOM 2079 O O . SER A 1 273 ? 3.465 12.849 8.199 1.00 97.44 273 SER A O 1
ATOM 2081 N N . ALA A 1 274 ? 1.412 12.962 7.305 1.00 97.25 274 ALA A N 1
ATOM 2082 C CA . ALA A 1 274 ? 1.766 12.405 5.996 1.00 97.25 274 ALA A CA 1
ATOM 2083 C C . ALA A 1 274 ? 2.495 13.428 5.093 1.00 97.25 274 ALA A C 1
ATOM 2085 O O . ALA A 1 274 ? 2.033 13.851 4.024 1.00 97.25 274 ALA A O 1
ATOM 2086 N N . THR A 1 275 ? 3.683 13.839 5.534 1.00 96.06 275 THR A N 1
ATOM 2087 C CA . THR A 1 275 ? 4.458 14.951 4.956 1.00 96.06 275 THR A CA 1
ATOM 2088 C C . THR A 1 275 ? 5.010 14.677 3.550 1.00 96.06 275 THR A C 1
ATOM 2090 O O . THR A 1 275 ? 5.225 15.612 2.773 1.00 96.06 275 THR A O 1
ATOM 2093 N N . ASN A 1 276 ? 5.188 13.411 3.164 1.00 97.69 276 ASN A N 1
ATOM 2094 C CA . ASN A 1 276 ? 5.737 12.998 1.868 1.00 97.69 276 ASN A CA 1
ATOM 2095 C C . ASN A 1 276 ? 4.780 12.062 1.099 1.00 97.69 276 ASN A C 1
ATOM 2097 O O . ASN A 1 276 ? 3.711 11.714 1.593 1.00 97.69 276 ASN A O 1
ATOM 2101 N N . GLN A 1 277 ? 5.122 11.741 -0.154 1.00 98.00 277 GLN A N 1
ATOM 2102 C CA . GLN A 1 277 ? 4.267 10.920 -1.022 1.00 98.00 277 GLN A CA 1
ATOM 2103 C C . GLN A 1 277 ? 4.068 9.506 -0.479 1.00 98.00 277 GLN A C 1
ATOM 2105 O O . GLN A 1 277 ? 2.949 9.011 -0.489 1.00 98.00 277 GLN A O 1
ATOM 2110 N N . ASP A 1 278 ? 5.128 8.925 0.058 1.00 98.38 278 ASP A N 1
ATOM 2111 C CA . ASP A 1 278 ? 5.184 7.549 0.536 1.00 98.38 278 ASP A CA 1
ATOM 2112 C C . ASP A 1 278 ? 4.279 7.343 1.756 1.00 98.38 278 ASP A C 1
ATOM 2114 O O . ASP A 1 278 ? 3.496 6.404 1.824 1.00 98.38 278 ASP A O 1
ATOM 2118 N N . LEU A 1 279 ? 4.298 8.297 2.693 1.00 98.62 279 LEU A N 1
ATOM 2119 C CA . LEU A 1 279 ? 3.393 8.309 3.842 1.00 98.62 279 LEU A CA 1
ATOM 2120 C C . LEU A 1 279 ? 1.931 8.502 3.430 1.00 98.62 279 LEU A C 1
ATOM 2122 O O . LEU A 1 279 ? 1.040 7.923 4.046 1.00 98.62 279 LEU A O 1
ATOM 2126 N N . ARG A 1 280 ? 1.663 9.302 2.391 1.00 98.75 280 ARG A N 1
ATOM 2127 C CA . ARG A 1 280 ? 0.298 9.422 1.861 1.00 98.75 280 ARG A CA 1
ATOM 2128 C C . ARG A 1 280 ? -0.146 8.108 1.236 1.00 98.75 280 ARG A C 1
ATOM 2130 O O . ARG A 1 280 ? -1.254 7.667 1.502 1.00 98.75 280 ARG A O 1
ATOM 2137 N N . ASP A 1 281 ? 0.706 7.462 0.456 1.00 98.75 281 ASP A N 1
ATOM 2138 C CA . ASP A 1 281 ? 0.371 6.190 -0.183 1.00 98.75 281 ASP A CA 1
ATOM 2139 C C . ASP A 1 281 ? 0.175 5.064 0.843 1.00 98.75 281 ASP A C 1
ATOM 2141 O O . ASP A 1 281 ? -0.792 4.310 0.732 1.00 98.75 281 ASP A O 1
ATOM 2145 N N . ALA A 1 282 ? 0.941 5.069 1.938 1.00 98.88 282 ALA A N 1
ATOM 2146 C CA . ALA A 1 282 ? 0.663 4.244 3.110 1.00 98.88 282 ALA A CA 1
ATOM 2147 C C . ALA A 1 282 ? -0.705 4.568 3.752 1.00 98.88 282 ALA A C 1
ATOM 2149 O O . ALA A 1 282 ? -1.451 3.651 4.088 1.00 98.88 282 ALA A O 1
ATOM 2150 N N . ALA A 1 283 ? -1.091 5.846 3.879 1.00 98.75 283 ALA A N 1
ATOM 2151 C CA . ALA A 1 283 ? -2.420 6.226 4.382 1.00 98.75 283 ALA A CA 1
ATOM 2152 C C . ALA A 1 283 ? -3.556 5.708 3.481 1.00 98.75 283 ALA A C 1
ATOM 2154 O O . ALA A 1 283 ? -4.538 5.159 3.981 1.00 98.75 283 ALA A O 1
ATOM 2155 N N . ALA A 1 284 ? -3.418 5.840 2.157 1.00 98.62 284 ALA A N 1
ATOM 2156 C CA . ALA A 1 284 ? -4.377 5.273 1.206 1.00 98.62 284 ALA A CA 1
ATOM 2157 C C . ALA A 1 284 ? -4.465 3.751 1.323 1.00 98.62 284 ALA A C 1
ATOM 2159 O O . ALA A 1 284 ? -5.566 3.203 1.279 1.00 98.62 284 ALA A O 1
ATOM 2160 N N . ALA A 1 285 ? -3.337 3.067 1.512 1.00 98.81 285 ALA A N 1
ATOM 2161 C CA . ALA A 1 285 ? -3.341 1.635 1.764 1.00 98.81 285 ALA A CA 1
ATOM 2162 C C . ALA A 1 285 ? -4.117 1.300 3.052 1.00 98.81 285 ALA A C 1
ATOM 2164 O O . ALA A 1 285 ? -5.014 0.464 3.007 1.00 98.81 285 ALA A O 1
ATOM 2165 N N . ALA A 1 286 ? -3.892 2.010 4.162 1.00 98.69 286 ALA A N 1
ATOM 2166 C CA . ALA A 1 286 ? -4.595 1.750 5.425 1.00 98.69 286 ALA A CA 1
ATOM 2167 C C . ALA A 1 286 ? -6.116 1.967 5.306 1.00 98.69 286 ALA A C 1
ATOM 2169 O O . ALA A 1 286 ? -6.908 1.164 5.797 1.00 98.69 286 ALA A O 1
ATOM 2170 N N . LEU A 1 287 ? -6.537 3.018 4.596 1.00 98.25 287 LEU A N 1
ATOM 2171 C CA . LEU A 1 287 ? -7.952 3.281 4.310 1.00 98.25 287 LEU A CA 1
ATOM 2172 C C . LEU A 1 287 ? -8.568 2.237 3.364 1.00 98.25 287 LEU A C 1
ATOM 2174 O O . LEU A 1 287 ? -9.747 1.913 3.500 1.00 98.25 287 LEU A O 1
ATOM 2178 N N . THR A 1 288 ? -7.779 1.687 2.437 1.00 98.44 288 THR A N 1
ATOM 2179 C CA . THR A 1 288 ? -8.201 0.576 1.567 1.00 98.44 288 THR A CA 1
ATOM 2180 C C . THR A 1 288 ? -8.355 -0.716 2.373 1.00 98.44 288 THR A C 1
ATOM 2182 O O . THR A 1 288 ? -9.344 -1.420 2.204 1.00 98.44 288 THR A O 1
ATOM 2185 N N . ALA A 1 289 ? -7.440 -0.999 3.307 1.00 98.44 289 ALA A N 1
ATOM 2186 C CA . ALA A 1 289 ? -7.561 -2.114 4.249 1.00 98.44 289 ALA A CA 1
ATOM 2187 C C . ALA A 1 289 ? -8.825 -2.006 5.117 1.00 98.44 289 ALA A C 1
ATOM 2189 O O . ALA A 1 289 ? -9.492 -3.016 5.341 1.00 98.44 289 ALA A O 1
ATOM 2190 N N . ARG A 1 290 ? -9.196 -0.792 5.550 1.00 97.56 290 ARG A N 1
ATOM 2191 C CA . ARG A 1 290 ? -10.476 -0.555 6.236 1.00 97.56 290 ARG A CA 1
ATOM 2192 C C . ARG A 1 290 ? -11.673 -0.898 5.358 1.00 97.56 290 ARG A C 1
ATOM 2194 O O . ARG A 1 290 ? -12.527 -1.666 5.774 1.00 97.56 290 ARG A O 1
ATOM 2201 N N . GLN A 1 291 ? -11.710 -0.399 4.128 1.00 96.69 291 GLN A N 1
ATOM 2202 C CA . GLN A 1 291 ? -12.819 -0.695 3.213 1.00 96.69 291 GLN A CA 1
ATOM 2203 C C . GLN A 1 291 ? -12.895 -2.175 2.825 1.00 96.69 291 GLN A C 1
ATOM 2205 O O . GLN A 1 291 ? -13.985 -2.700 2.625 1.00 96.69 291 GLN A O 1
ATOM 2210 N N . ALA A 1 292 ? -11.760 -2.878 2.775 1.00 96.81 292 ALA A N 1
ATOM 2211 C CA . ALA A 1 292 ? -11.742 -4.320 2.555 1.00 96.81 292 ALA A CA 1
ATOM 2212 C C . ALA A 1 292 ? -12.397 -5.101 3.707 1.00 96.81 292 ALA A C 1
ATOM 2214 O O . ALA A 1 292 ? -13.052 -6.109 3.459 1.00 96.81 292 ALA A O 1
ATOM 2215 N N . GLU A 1 293 ? -12.256 -4.640 4.953 1.00 95.88 293 GLU A N 1
ATOM 2216 C CA . GLU A 1 293 ? -12.989 -5.200 6.099 1.00 95.88 293 GLU A CA 1
ATOM 2217 C C . GLU A 1 293 ? -14.484 -4.857 6.039 1.00 95.88 293 GLU A C 1
ATOM 2219 O O . GLU A 1 293 ? -15.319 -5.715 6.314 1.00 95.88 293 GLU A O 1
ATOM 2224 N N . GLN A 1 294 ? -14.825 -3.650 5.590 1.00 94.50 294 GLN A N 1
ATOM 2225 C CA . GLN A 1 294 ? -16.210 -3.181 5.451 1.00 94.50 294 GLN A CA 1
ATOM 2226 C C . GLN A 1 294 ? -16.949 -3.774 4.239 1.00 94.50 294 GLN A C 1
ATOM 2228 O O . GLN A 1 294 ? -18.168 -3.648 4.144 1.00 94.50 294 GLN A O 1
ATOM 2233 N N . GLY A 1 295 ? -16.231 -4.414 3.313 1.00 95.75 295 GLY A N 1
ATOM 2234 C CA . GLY A 1 295 ? -16.794 -4.984 2.088 1.00 95.75 295 GLY A CA 1
ATOM 2235 C C . GLY A 1 295 ? -17.080 -3.967 0.977 1.00 95.75 295 GLY A C 1
ATOM 2236 O O . GLY A 1 295 ? -17.758 -4.314 0.016 1.00 95.75 295 GLY A O 1
ATOM 2237 N N . THR A 1 296 ? -16.557 -2.742 1.070 1.00 96.00 296 THR A N 1
ATOM 2238 C CA . THR A 1 296 ? -16.773 -1.651 0.098 1.00 96.00 296 THR A CA 1
ATOM 2239 C C . THR A 1 296 ? -15.595 -1.522 -0.874 1.00 96.00 296 THR A C 1
ATOM 2241 O O . THR A 1 296 ? -14.941 -0.481 -1.002 1.00 96.00 296 THR A O 1
ATOM 2244 N N . VAL A 1 297 ? -15.240 -2.643 -1.503 1.00 97.50 297 VAL A N 1
ATOM 2245 C CA . VAL A 1 297 ? -14.100 -2.758 -2.420 1.00 97.50 297 VAL A 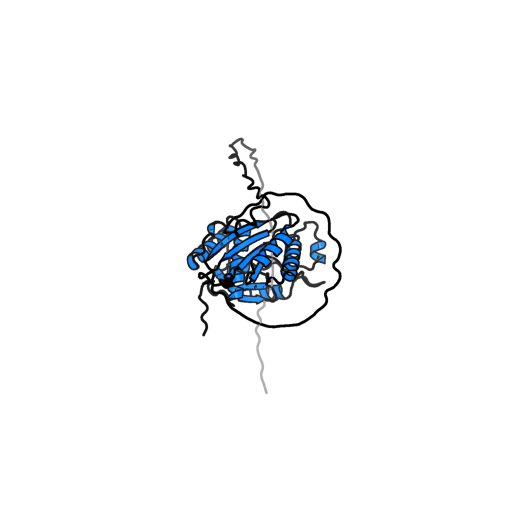CA 1
ATOM 2246 C C . VAL A 1 297 ? -14.422 -3.674 -3.596 1.00 97.50 297 VAL A C 1
ATOM 2248 O O . VAL A 1 297 ? -15.214 -4.608 -3.498 1.00 97.50 297 VAL A O 1
ATOM 2251 N N . GLU A 1 298 ? -13.717 -3.459 -4.697 1.00 97.69 298 GLU A N 1
ATOM 2252 C CA . GLU A 1 298 ? -13.641 -4.362 -5.835 1.00 97.69 298 GLU A CA 1
ATOM 2253 C C . GLU A 1 298 ? -12.345 -5.180 -5.788 1.00 97.69 298 GLU A C 1
ATOM 2255 O O . GLU A 1 298 ? -11.255 -4.657 -5.528 1.00 97.69 298 GLU A O 1
ATOM 2260 N N . TRP A 1 299 ? -12.465 -6.471 -6.100 1.00 97.81 299 TRP A N 1
ATOM 2261 C CA . TRP A 1 299 ? -11.352 -7.417 -6.116 1.00 97.81 299 TRP A CA 1
ATOM 2262 C C . TRP A 1 299 ? -10.942 -7.761 -7.546 1.00 97.81 299 TRP A C 1
ATOM 2264 O O . TRP A 1 299 ? -11.720 -8.295 -8.336 1.00 97.81 299 TRP A O 1
ATOM 2274 N N . TYR A 1 300 ? -9.670 -7.542 -7.849 1.00 97.88 300 TYR A N 1
ATOM 2275 C CA . TYR A 1 300 ? -9.011 -7.962 -9.077 1.00 97.88 300 TYR A CA 1
ATOM 2276 C C . TYR A 1 300 ? -7.968 -9.015 -8.700 1.00 97.88 300 TYR A C 1
ATOM 2278 O O . TYR A 1 300 ? -6.771 -8.747 -8.668 1.00 97.88 300 TYR A O 1
ATOM 2286 N N . GLY A 1 301 ? -8.405 -10.223 -8.338 1.00 95.69 301 GLY A N 1
ATOM 2287 C CA . GLY A 1 301 ? -7.513 -11.199 -7.699 1.00 95.69 301 GLY A CA 1
ATOM 2288 C C . GLY A 1 301 ? -6.990 -10.655 -6.358 1.00 95.69 301 GLY A C 1
ATOM 2289 O O . GLY A 1 301 ? -7.811 -10.234 -5.551 1.00 95.69 301 GLY A O 1
ATOM 2290 N N . PRO A 1 302 ? -5.666 -10.631 -6.094 1.00 95.69 302 PRO A N 1
ATOM 2291 C CA . PRO A 1 302 ? -5.132 -10.069 -4.850 1.00 95.69 302 PRO A CA 1
ATOM 2292 C C . PRO A 1 302 ? -5.163 -8.533 -4.797 1.00 95.69 302 PRO A C 1
ATOM 2294 O O . PRO A 1 302 ? -5.027 -7.980 -3.707 1.00 95.69 302 PRO A O 1
ATOM 2297 N N . LEU A 1 303 ? -5.295 -7.857 -5.949 1.00 98.44 303 LEU A N 1
ATOM 2298 C CA . LEU A 1 303 ? -5.339 -6.398 -6.052 1.00 98.44 303 LEU A CA 1
ATOM 2299 C C . LEU A 1 303 ? -6.730 -5.897 -5.667 1.00 98.44 303 LEU A C 1
ATOM 2301 O O . LEU A 1 303 ? -7.715 -6.224 -6.328 1.00 98.44 303 LEU A O 1
ATOM 2305 N N . VAL A 1 304 ? -6.786 -5.077 -4.626 1.00 98.25 304 VAL A N 1
ATOM 2306 C CA . VAL A 1 304 ? -8.014 -4.531 -4.053 1.00 98.25 304 VAL A CA 1
ATOM 2307 C C . VAL A 1 304 ? -8.065 -3.032 -4.276 1.00 98.25 304 VAL A C 1
ATOM 2309 O O . VAL A 1 304 ? -7.076 -2.316 -4.099 1.00 98.25 304 VAL A O 1
ATOM 2312 N N . VAL A 1 305 ? -9.239 -2.559 -4.678 1.00 97.38 305 VAL A N 1
ATOM 2313 C CA . VAL A 1 305 ? -9.488 -1.154 -4.985 1.00 97.38 305 VAL A CA 1
ATOM 2314 C C . VAL A 1 305 ? -10.824 -0.755 -4.361 1.00 97.38 305 VAL A C 1
ATOM 2316 O O . VAL A 1 305 ? -11.775 -1.517 -4.481 1.00 97.38 305 VAL A O 1
ATOM 2319 N N . PRO A 1 306 ? -10.942 0.416 -3.722 1.00 96.75 306 PRO A N 1
ATOM 2320 C CA . PRO A 1 306 ? -12.234 0.957 -3.302 1.00 96.75 306 PRO A CA 1
ATOM 2321 C C . PRO A 1 306 ? -13.261 0.949 -4.439 1.00 96.75 306 PRO A C 1
ATOM 2323 O O . PRO A 1 306 ? -12.918 1.300 -5.568 1.00 96.75 306 PRO A O 1
ATOM 2326 N N . ASP A 1 307 ? -14.514 0.602 -4.158 1.00 90.88 307 ASP A N 1
ATOM 2327 C CA . ASP A 1 307 ? -15.582 0.628 -5.174 1.00 90.88 307 ASP A CA 1
ATOM 2328 C C . ASP A 1 307 ? -16.003 2.068 -5.562 1.00 90.88 307 ASP A C 1
ATOM 2330 O O . ASP A 1 307 ? -16.574 2.309 -6.629 1.00 90.88 307 ASP A O 1
ATOM 2334 N N . GLY A 1 308 ? -15.611 3.057 -4.750 1.00 74.06 308 GLY A N 1
ATOM 2335 C CA . GLY A 1 308 ? -15.922 4.477 -4.930 1.00 74.06 308 GLY A CA 1
ATOM 2336 C C . GLY A 1 308 ? -17.059 4.974 -4.039 1.00 74.06 308 GLY A C 1
ATOM 2337 O O . GLY A 1 308 ? -17.354 6.166 -4.073 1.00 74.06 308 GLY A O 1
ATOM 2338 N N . SER A 1 309 ? -17.665 4.105 -3.227 1.00 70.12 309 SER A N 1
ATOM 2339 C CA . SER A 1 309 ? -18.476 4.541 -2.096 1.00 70.12 309 SER A CA 1
ATOM 2340 C C . SER A 1 309 ? -17.599 5.304 -1.096 1.00 70.12 309 SER A C 1
ATOM 2342 O O . SER A 1 309 ? -16.404 5.024 -0.938 1.00 70.12 309 SER A O 1
ATOM 2344 N N . ASP A 1 310 ? -18.164 6.350 -0.487 1.00 63.22 310 ASP A N 1
ATOM 2345 C CA . ASP A 1 310 ? -17.427 7.186 0.455 1.00 63.22 310 ASP A CA 1
ATOM 2346 C C . ASP A 1 310 ? -16.833 6.305 1.552 1.00 63.22 310 ASP A C 1
ATOM 2348 O O . ASP A 1 310 ? -17.538 5.523 2.188 1.00 63.22 310 ASP A O 1
ATOM 2352 N N . ALA A 1 311 ? -15.540 6.486 1.826 1.00 58.69 311 ALA A N 1
ATOM 2353 C CA . ALA A 1 311 ? -14.774 5.715 2.804 1.00 58.69 311 ALA A CA 1
ATOM 2354 C C . ALA A 1 311 ? -15.329 5.775 4.250 1.00 58.69 311 ALA A C 1
ATOM 2356 O O . ALA A 1 311 ? -14.703 5.231 5.159 1.00 58.69 311 ALA A O 1
ATOM 2357 N N . GLY A 1 312 ? -16.447 6.468 4.480 1.00 51.31 312 GLY A N 1
ATOM 2358 C CA . GLY A 1 312 ? -17.130 6.644 5.759 1.00 51.31 312 GLY A CA 1
ATOM 2359 C C . GLY A 1 312 ? -18.646 6.568 5.682 1.00 51.31 312 GLY A C 1
ATOM 2360 O O . GLY A 1 312 ? -19.291 7.028 6.618 1.00 51.31 312 GLY A O 1
ATOM 2361 N N . ALA A 1 313 ? -19.231 6.007 4.621 1.00 42.25 313 ALA A N 1
ATOM 2362 C CA . ALA A 1 313 ? -20.635 5.628 4.691 1.00 42.25 313 ALA A CA 1
ATOM 2363 C C . ALA A 1 313 ? -20.766 4.477 5.713 1.00 42.25 313 ALA A C 1
ATOM 2365 O O . ALA A 1 313 ? -20.180 3.413 5.498 1.00 42.25 313 ALA A O 1
ATOM 2366 N N . PRO A 1 314 ? -21.469 4.656 6.850 1.00 36.66 314 PRO A N 1
ATOM 2367 C CA . PRO A 1 314 ? -21.720 3.550 7.761 1.00 36.66 314 PRO A CA 1
ATOM 2368 C C . PRO A 1 314 ? -22.495 2.480 6.993 1.00 36.66 314 PRO A C 1
ATOM 2370 O O . PRO A 1 314 ? -23.527 2.778 6.392 1.00 36.66 314 PRO A O 1
ATOM 2373 N N . GLY A 1 315 ? -21.961 1.257 6.982 1.00 36.41 315 GLY A N 1
ATOM 2374 C CA . GLY A 1 315 ? -22.510 0.128 6.242 1.00 36.41 315 GLY A CA 1
ATOM 2375 C C . GLY A 1 315 ? -24.016 0.001 6.448 1.00 36.41 315 GLY A C 1
ATOM 2376 O O . GLY A 1 315 ? -24.480 -0.384 7.523 1.00 36.41 315 GLY A O 1
ATOM 2377 N N . GLY A 1 316 ? -24.772 0.322 5.399 1.00 28.70 316 GLY A N 1
ATOM 2378 C CA . GLY A 1 316 ? -26.184 0.006 5.303 1.00 28.70 316 GLY A CA 1
ATOM 2379 C C . GLY A 1 316 ? -26.324 -1.502 5.177 1.00 28.70 316 GLY A C 1
ATOM 2380 O O . GLY A 1 316 ? -26.309 -2.040 4.076 1.00 28.70 316 GLY A O 1
ATOM 2381 N N . ARG A 1 317 ? -26.433 -2.191 6.315 1.00 30.77 317 ARG A N 1
ATOM 2382 C CA . ARG A 1 317 ? -27.044 -3.517 6.354 1.00 30.77 317 ARG A CA 1
ATOM 2383 C C . ARG A 1 317 ? -28.526 -3.330 6.033 1.00 30.77 317 ARG A C 1
ATOM 2385 O O . ARG A 1 317 ? -29.268 -2.832 6.877 1.00 30.77 317 ARG A O 1
ATOM 2392 N N . THR A 1 318 ? -28.912 -3.657 4.803 1.00 32.06 318 THR A N 1
ATOM 2393 C CA . THR A 1 318 ? -30.289 -4.051 4.471 1.00 32.06 318 THR A CA 1
ATOM 2394 C C . THR A 1 318 ? -30.521 -5.484 4.905 1.00 32.06 318 THR A C 1
ATOM 2396 O O . THR A 1 318 ? -29.609 -6.301 4.633 1.00 32.06 318 THR A O 1
#

Mean predicted aligned error: 16.47 Å

Nearest PDB structures (foldseek):
  8stv-assembly2_C  TM=3.716E-01  e=3.278E-01  Human immunodeficiency virus 1
  8u6o-assembly1_A  TM=3.681E-01  e=4.968E-01  Human immunodeficiency virus type 1 BH10
  7z24-assembly1_A  TM=4.312E-01  e=8.477E-01  Human immunodeficiency virus type 1 BH10
  8stt-assembly2_C  TM=3.080E-01  e=4.157E-01  Human immunodeficiency virus type 1 BH10
  6bsg-assembly1_A  TM=2.845E-01  e=7.988E-01  Human immunodeficiency virus 1